Protein AF-A0A3Q0KTQ3-F1 (afdb_monomer_lite)

InterPro domains:
  IPR001978 Troponin [PF00992] (147-224)
  IPR027707 Troponin T [PTHR11521] (5-238)
  IPR038077 Troponin domain superfamily [G3DSA:1.20.5.350] (157-239)
  IPR038077 Troponin domain superfamily [SSF90250] (150-286)

Secondary structure (DSSP, 8-state):
------PPPPPPP----TTS--HHHHHHHHHHHHHHHHHHHHHHHHHHHHHHHHHHHHHHHHHHHHHHHHHHHHHHHHHHHHHHHHHHHHHHHHHHHHHHHHHHHHHHHHHHHHHHHHHHHHHHHHTTS-------PPP------TTHHHHTTS--HHHHHHHHHHHHHHHS-----TT--HHHHHHHHHHHHHHHHHHHHHHHHHHHHHHHHHHHHHHHHHHHHHHHHTT-------PPPHHHHHHS-PPPPP--S-TTTT----S-HHHHHTTSSSTT----------SEEEEEETTEEEEEEE--------PPPPP------

Organism: Schistosoma mansoni (NCBI:txid6183)

Foldseek 3Di:
DDDDDDDDDDDPDDDQDPVNDDPVRVVVVVVVVVVVVVVVVVVVVVVVVVVVVVVVVVVVVVVVVVVVVVLVVVVVVVVVVVVVVVVVVVVVVVVVVVVVVVVVVVVVVVVVVVVVVVVVVVCVVPVVDDDDDDDDDDDDDDDDDCVVVVCVVDQPPVRVVVVVVVVCPVVDDDDDPPPDDPVSVVVVVVVVVVVVVSVVVVVVVVVVVLLVVLVVQVVVVVVVVVVVCVPDVDPPDPDPDPSCQVSVPDDPDDDPDDPCNPDDPPDDPVVVVVCCDDPNNDPPPPPPPDQWDWDQDPVGTDTDDGDPDDDDDDDDDDDDDDDDD

Sequence (325 aa):
MSDDEQSPQPSPAFIPNEDGKSEAKIRMEMEAKRRKERAEEEWREYEEFRRGEREKEEEEIRQLRERRERRKMEREEEEKRLAELRQIEDQKRRAEEEERQRKKREEEQRKREERERKKKEWEERKNANRPNFVITKKEQGAQETEEEKKEEVTKSKEQLEAEKRAILEQRIQPLNISGFNADQLKNKAKELHDLICRLEGDIYDLSQRFTRQSYDMQELAERARQINKGGKAKAITNAPDPLAAKFSGIPPMVVMYSQYERVKDPRSFKDRRTVFTGANYAEEYQRIAPSHMLVMTDEGFQIAGAAEGGGHSAASAPGTEVPVE

Radius of gyration: 49.65 Å; chains: 1; bounding box: 114×102×147 Å

Structure (mmCIF, N/CA/C/O backbone):
data_AF-A0A3Q0KTQ3-F1
#
_entry.id   AF-A0A3Q0KTQ3-F1
#
loop_
_atom_site.group_PDB
_atom_site.id
_atom_site.type_symbol
_atom_site.label_atom_id
_atom_site.label_alt_id
_atom_site.label_comp_id
_atom_site.label_asym_id
_atom_site.label_entity_id
_atom_site.label_seq_id
_atom_site.pdbx_PDB_ins_code
_atom_site.Cartn_x
_atom_site.Cartn_y
_atom_site.Cartn_z
_atom_site.occupancy
_atom_site.B_iso_or_equiv
_atom_site.auth_seq_id
_atom_site.auth_comp_id
_atom_site.auth_asym_id
_atom_site.auth_atom_id
_atom_site.pdbx_PDB_model_num
ATOM 1 N N . MET A 1 1 ? 59.584 47.062 -82.635 1.00 44.19 1 MET A N 1
ATOM 2 C CA . MET A 1 1 ? 60.441 45.900 -82.318 1.00 44.19 1 MET A CA 1
ATOM 3 C C . MET A 1 1 ? 59.599 44.977 -81.442 1.00 44.19 1 MET A C 1
ATOM 5 O O . MET A 1 1 ? 59.552 45.217 -80.249 1.00 44.19 1 MET A O 1
ATOM 9 N N . SER A 1 2 ? 58.798 44.026 -81.908 1.00 49.38 2 SER A N 1
ATOM 10 C CA . SER A 1 2 ? 58.445 43.537 -83.242 1.00 49.38 2 SER A CA 1
ATOM 11 C C . SER A 1 2 ? 57.002 43.024 -83.122 1.00 49.38 2 SER A C 1
ATOM 13 O O . SER A 1 2 ? 56.727 42.257 -82.202 1.00 49.38 2 SER A O 1
ATOM 15 N N . ASP A 1 3 ? 56.098 43.509 -83.976 1.00 48.00 3 ASP A N 1
ATOM 16 C CA . ASP A 1 3 ? 54.741 42.968 -84.119 1.00 48.00 3 ASP A CA 1
ATOM 17 C C . ASP A 1 3 ? 54.850 41.600 -84.797 1.00 48.00 3 ASP A C 1
ATOM 19 O O . ASP A 1 3 ? 55.391 41.516 -85.900 1.00 48.00 3 ASP A O 1
ATOM 23 N N . ASP A 1 4 ? 54.376 40.547 -84.130 1.00 59.78 4 ASP A N 1
ATOM 24 C CA . ASP A 1 4 ? 54.248 39.207 -84.705 1.00 59.78 4 ASP A CA 1
ATOM 25 C C . ASP A 1 4 ? 52.758 38.849 -84.787 1.00 59.78 4 ASP A C 1
ATOM 27 O O . ASP A 1 4 ? 52.042 38.716 -83.790 1.00 59.78 4 ASP A O 1
ATOM 31 N N . GLU A 1 5 ? 52.292 38.787 -86.027 1.00 50.25 5 GLU A N 1
ATOM 32 C CA . GLU A 1 5 ? 50.914 38.679 -86.479 1.00 50.25 5 GLU A CA 1
ATOM 33 C C . GLU A 1 5 ? 50.484 37.198 -86.453 1.00 50.25 5 GLU A C 1
ATOM 35 O O . GLU A 1 5 ? 50.733 36.441 -87.391 1.00 50.25 5 GLU A O 1
ATOM 40 N N . GLN A 1 6 ? 49.847 36.738 -85.368 1.00 55.19 6 GLN A N 1
ATOM 41 C CA . GLN A 1 6 ? 49.258 35.390 -85.308 1.00 55.19 6 GLN A CA 1
ATOM 42 C C . GLN A 1 6 ? 47.786 35.412 -85.744 1.00 55.19 6 GLN A C 1
ATOM 44 O O . GLN A 1 6 ? 46.901 35.884 -85.033 1.00 55.19 6 GLN A O 1
ATOM 49 N N . SER A 1 7 ? 47.544 34.876 -86.943 1.00 57.72 7 SER A N 1
ATOM 50 C CA . SER A 1 7 ? 46.225 34.680 -87.559 1.00 57.72 7 SER A CA 1
ATOM 51 C C . SER A 1 7 ? 45.278 33.833 -86.683 1.00 57.72 7 SER A C 1
ATOM 53 O O . SER A 1 7 ? 45.729 32.866 -86.062 1.00 57.72 7 SER A O 1
ATOM 55 N N . PRO A 1 8 ? 43.961 34.124 -86.651 1.00 59.66 8 PRO A N 1
ATOM 56 C CA . PRO A 1 8 ? 43.013 33.403 -85.806 1.00 59.66 8 PRO A CA 1
ATOM 57 C C . PRO A 1 8 ? 42.779 31.978 -86.327 1.00 59.66 8 PRO A C 1
ATOM 59 O O . PRO A 1 8 ? 42.348 31.775 -87.463 1.00 59.66 8 PRO A O 1
ATOM 62 N N . GLN A 1 9 ? 43.043 30.983 -85.478 1.00 57.28 9 GLN A N 1
ATOM 63 C CA . GLN A 1 9 ? 42.693 29.588 -85.746 1.00 57.28 9 GLN A CA 1
ATOM 64 C C . GLN A 1 9 ? 41.163 29.394 -85.740 1.00 57.28 9 GLN A C 1
ATOM 66 O O . GLN A 1 9 ? 40.471 30.018 -84.929 1.00 57.28 9 GLN A O 1
ATOM 71 N N . PRO A 1 10 ? 40.615 28.539 -86.623 1.00 56.00 10 PRO A N 1
ATOM 72 C CA . PRO A 1 10 ? 39.177 28.322 -86.738 1.00 56.00 10 PRO A CA 1
ATOM 73 C C . PRO A 1 10 ? 38.604 27.663 -85.476 1.00 56.00 10 PRO A C 1
ATOM 75 O O . PRO A 1 10 ? 39.159 26.707 -84.938 1.00 56.00 10 PRO A O 1
ATOM 78 N N . SER A 1 11 ? 37.467 28.187 -85.016 1.00 59.38 11 SER A N 1
ATOM 79 C CA . SER A 1 11 ? 36.717 27.699 -83.857 1.00 59.38 11 SER A CA 1
ATOM 80 C C . SER A 1 11 ? 36.341 26.219 -84.033 1.00 59.38 11 SER A C 1
ATOM 82 O O . SER A 1 11 ? 35.848 25.858 -85.105 1.00 59.38 11 SER A O 1
ATOM 84 N N . PRO A 1 12 ? 36.514 25.355 -83.015 1.00 62.91 12 PRO A N 1
ATOM 85 C CA . PRO A 1 12 ? 36.105 23.960 -83.116 1.00 62.91 12 PRO A CA 1
ATOM 86 C C . PRO A 1 12 ? 34.586 23.884 -83.302 1.00 62.91 12 PRO A C 1
ATOM 88 O O . PRO A 1 12 ? 33.818 24.424 -82.504 1.00 62.91 12 PRO A O 1
ATOM 91 N N . ALA A 1 13 ? 34.159 23.235 -84.386 1.00 58.81 13 ALA A N 1
ATOM 92 C CA . ALA A 1 13 ? 32.755 23.014 -84.693 1.00 58.81 13 ALA A CA 1
ATOM 93 C C . ALA A 1 13 ? 32.070 22.251 -83.548 1.00 58.81 13 ALA A C 1
ATOM 95 O O . ALA A 1 13 ? 32.575 21.239 -83.064 1.00 58.81 13 ALA A O 1
ATOM 96 N N . PHE A 1 14 ? 30.906 22.747 -83.129 1.00 58.31 14 PHE A N 1
ATOM 97 C CA . PHE A 1 14 ? 30.018 22.091 -82.178 1.00 58.31 14 PHE A CA 1
ATOM 98 C C . PHE A 1 14 ? 29.547 20.762 -82.779 1.00 58.31 14 PHE A C 1
ATOM 100 O O . PHE A 1 14 ? 28.716 20.755 -83.685 1.00 58.31 14 PHE A O 1
ATOM 107 N N . ILE A 1 15 ? 30.097 19.648 -82.299 1.00 56.88 15 ILE A N 1
ATOM 108 C CA . ILE A 1 15 ? 29.609 18.306 -82.620 1.00 56.88 15 ILE A CA 1
ATOM 109 C C . ILE A 1 15 ? 28.572 17.958 -81.544 1.00 56.88 15 ILE A C 1
ATOM 111 O O . ILE A 1 15 ? 28.944 17.794 -80.379 1.00 56.88 15 ILE A O 1
ATOM 115 N N . PRO A 1 16 ? 27.270 17.883 -81.875 1.00 52.81 16 PRO A N 1
ATOM 116 C CA . PRO A 1 16 ? 26.273 17.396 -80.938 1.00 52.81 16 PRO A CA 1
ATOM 117 C C . PRO A 1 16 ? 26.543 15.908 -80.689 1.00 52.81 16 PRO A C 1
ATOM 119 O O . PRO A 1 16 ? 26.461 15.107 -81.617 1.00 52.81 16 PRO A O 1
ATOM 122 N N . ASN A 1 17 ? 26.866 15.536 -79.449 1.00 51.59 17 ASN A N 1
ATOM 123 C CA . ASN A 1 17 ? 26.847 14.131 -79.037 1.00 51.59 17 ASN A CA 1
ATOM 124 C C . ASN A 1 17 ? 25.420 13.570 -79.191 1.00 51.59 17 ASN A C 1
ATOM 126 O O . ASN A 1 17 ? 24.445 14.315 -79.050 1.00 51.59 17 ASN A O 1
ATOM 130 N N . GLU A 1 18 ? 25.325 12.267 -79.469 1.00 57.41 18 GLU A N 1
ATOM 131 C CA . GLU A 1 18 ? 24.163 11.529 -80.007 1.00 57.41 18 GLU A CA 1
ATOM 132 C C . GLU A 1 18 ? 22.821 11.691 -79.254 1.00 57.41 18 GLU A C 1
ATOM 134 O O . GLU A 1 18 ? 21.775 11.345 -79.793 1.00 57.41 18 GLU A O 1
ATOM 139 N N . ASP A 1 19 ? 22.803 12.313 -78.074 1.00 58.91 19 ASP A N 1
ATOM 140 C CA . ASP A 1 19 ? 21.593 12.595 -77.289 1.00 58.91 19 ASP A CA 1
ATOM 141 C C . ASP A 1 19 ? 21.006 14.011 -77.473 1.00 58.91 19 ASP A C 1
ATOM 143 O O . ASP A 1 19 ? 20.054 14.386 -76.781 1.00 58.91 19 ASP A O 1
ATOM 147 N N . GLY A 1 20 ? 21.570 14.857 -78.345 1.00 59.53 20 GLY A N 1
ATOM 148 C CA . GLY A 1 20 ? 21.047 16.211 -78.610 1.00 59.53 20 GLY A CA 1
ATOM 149 C C . GLY A 1 20 ? 21.059 17.155 -77.392 1.00 59.53 20 GLY A C 1
ATOM 150 O O . GLY A 1 20 ? 20.475 18.242 -77.416 1.00 59.53 20 GLY A O 1
ATOM 151 N N . LYS A 1 21 ? 21.724 16.759 -76.301 1.00 66.88 21 LYS A N 1
ATOM 152 C CA . LYS A 1 21 ? 21.903 17.552 -75.084 1.00 66.88 21 LYS A CA 1
ATOM 153 C C . LYS A 1 21 ? 23.305 18.162 -75.103 1.00 66.88 21 LYS A C 1
ATOM 155 O O . LYS A 1 21 ? 24.296 17.443 -75.091 1.00 66.88 21 LYS A O 1
ATOM 160 N N . SER A 1 22 ? 23.382 19.494 -75.093 1.00 71.19 22 SER A N 1
ATOM 161 C CA . SER A 1 22 ? 24.630 20.226 -74.819 1.00 71.19 22 SER A CA 1
ATOM 162 C C . SER A 1 22 ? 25.268 19.715 -73.518 1.00 71.19 22 SER A C 1
ATOM 164 O O . SER A 1 22 ? 24.541 19.399 -72.572 1.00 71.19 22 SER A O 1
ATOM 166 N N . GLU A 1 23 ? 26.603 19.663 -73.439 1.00 78.88 23 GLU A N 1
ATOM 167 C CA . GLU A 1 23 ? 27.356 19.229 -72.245 1.00 78.88 23 GLU A CA 1
ATOM 168 C C . GLU A 1 23 ? 26.852 19.918 -70.960 1.00 78.88 23 GLU A C 1
ATOM 170 O O . GLU A 1 23 ? 26.726 19.290 -69.907 1.00 78.88 23 GLU A O 1
ATOM 175 N N . ALA A 1 24 ? 26.448 21.189 -71.065 1.00 81.50 24 ALA A N 1
ATOM 176 C CA . ALA A 1 24 ? 25.854 21.952 -69.970 1.00 81.50 24 ALA A CA 1
ATOM 177 C C . ALA A 1 24 ? 24.551 21.328 -69.432 1.00 81.50 24 ALA A C 1
ATOM 179 O O . ALA A 1 24 ? 24.324 21.293 -68.222 1.00 81.50 24 ALA A O 1
ATOM 180 N N . LYS A 1 25 ? 23.704 20.786 -70.314 1.00 83.12 25 LYS A N 1
ATOM 181 C CA . LYS A 1 25 ? 22.443 20.131 -69.941 1.00 83.12 25 LYS A CA 1
ATOM 182 C C . LYS A 1 25 ? 22.687 18.781 -69.268 1.00 83.12 25 LYS A C 1
ATOM 184 O O . LYS A 1 25 ? 21.976 18.448 -68.326 1.00 83.12 25 LYS A O 1
ATOM 189 N N . ILE A 1 26 ? 23.714 18.042 -69.697 1.00 85.31 26 ILE A N 1
ATOM 190 C CA . ILE A 1 26 ? 24.129 16.788 -69.049 1.00 85.31 26 ILE A CA 1
ATOM 191 C C . ILE A 1 26 ? 24.642 17.074 -67.631 1.00 85.31 26 ILE A C 1
ATOM 193 O O . ILE A 1 26 ? 24.207 16.420 -66.685 1.00 85.31 26 ILE A O 1
ATOM 197 N N . ARG A 1 27 ? 25.490 18.099 -67.451 1.00 85.12 27 ARG A N 1
ATOM 198 C CA . ARG A 1 27 ? 25.967 18.514 -66.118 1.00 85.12 27 ARG A CA 1
ATOM 199 C C . ARG A 1 27 ? 24.824 18.937 -65.194 1.00 85.12 27 ARG A C 1
ATOM 201 O O . ARG A 1 27 ? 24.790 18.503 -64.046 1.00 85.12 27 ARG A O 1
ATOM 208 N N . MET A 1 28 ? 23.865 19.717 -65.695 1.00 86.44 28 MET A N 1
ATOM 209 C CA . MET A 1 28 ? 22.696 20.140 -64.915 1.00 86.44 28 MET A CA 1
ATOM 210 C C . MET A 1 28 ? 21.795 18.955 -64.529 1.00 86.44 28 MET A C 1
ATOM 212 O O . MET A 1 28 ? 21.302 18.900 -63.404 1.00 86.44 28 MET A O 1
ATOM 216 N N . GLU A 1 29 ? 21.599 17.981 -65.425 1.00 89.06 29 GLU A N 1
ATOM 217 C CA . GLU A 1 29 ? 20.829 16.765 -65.130 1.00 89.06 29 GLU A CA 1
ATOM 218 C C . GLU A 1 29 ? 21.532 15.890 -64.079 1.00 89.06 29 GLU A C 1
ATOM 220 O O . GLU A 1 29 ? 20.882 15.400 -63.155 1.00 89.06 29 GLU A O 1
ATOM 225 N N . MET A 1 30 ? 22.857 15.738 -64.173 1.00 89.31 30 MET A N 1
ATOM 226 C CA . MET A 1 30 ? 23.666 15.022 -63.180 1.00 89.31 30 MET A CA 1
ATOM 227 C C . MET A 1 30 ? 23.631 15.711 -61.812 1.00 89.31 30 MET A C 1
ATOM 229 O O . MET A 1 30 ? 23.462 15.049 -60.789 1.00 89.31 30 MET A O 1
ATOM 233 N N . GLU A 1 31 ? 23.719 17.042 -61.769 1.00 89.12 31 GLU A N 1
ATOM 234 C CA . GLU A 1 31 ? 23.601 17.792 -60.518 1.00 89.12 31 GLU A CA 1
ATOM 235 C C . GLU A 1 31 ? 22.189 17.713 -59.917 1.00 89.12 31 GLU A C 1
ATOM 237 O O . GLU A 1 31 ? 22.048 17.573 -58.699 1.00 89.12 31 GLU A O 1
ATOM 242 N N . ALA A 1 32 ? 21.144 17.727 -60.751 1.00 91.81 32 ALA A N 1
ATOM 243 C CA . ALA A 1 32 ? 19.768 17.523 -60.309 1.00 91.81 32 ALA A CA 1
ATOM 244 C C . ALA A 1 32 ? 19.547 16.107 -59.750 1.00 91.81 32 ALA A C 1
ATOM 246 O O . ALA A 1 32 ? 18.894 15.968 -58.716 1.00 91.81 32 ALA A O 1
ATOM 247 N N . LYS A 1 33 ? 20.124 15.069 -60.375 1.00 92.44 33 LYS A N 1
ATOM 248 C CA . LYS A 1 33 ? 20.119 13.691 -59.849 1.00 92.44 33 LYS A CA 1
ATOM 249 C C . LYS A 1 33 ? 20.842 13.611 -58.505 1.00 92.44 33 LYS A C 1
ATOM 251 O O . LYS A 1 33 ? 20.236 13.165 -57.541 1.00 92.44 33 LYS A O 1
ATOM 256 N N . ARG A 1 34 ? 22.046 14.182 -58.392 1.00 92.50 34 ARG A N 1
ATOM 257 C CA . ARG A 1 34 ? 22.800 14.264 -57.125 1.00 92.50 34 ARG A CA 1
ATOM 258 C C . ARG A 1 34 ? 22.057 15.046 -56.034 1.00 92.50 34 ARG A C 1
ATOM 260 O O . ARG A 1 34 ? 22.269 14.825 -54.847 1.00 92.50 34 ARG A O 1
ATOM 267 N N . ARG A 1 35 ? 21.229 16.033 -56.394 1.00 91.06 35 ARG A N 1
ATOM 268 C CA . ARG A 1 35 ? 20.388 16.761 -55.428 1.00 91.06 35 ARG A CA 1
ATOM 269 C C . ARG A 1 35 ? 19.205 15.911 -54.955 1.00 91.06 35 ARG A C 1
ATOM 271 O O . ARG A 1 35 ? 18.884 15.975 -53.776 1.00 91.06 35 ARG A O 1
ATOM 278 N N . LYS A 1 36 ? 18.577 15.141 -55.850 1.00 92.25 36 LYS A N 1
ATOM 279 C CA . LYS A 1 36 ? 17.500 14.204 -55.496 1.00 92.25 36 LYS A CA 1
ATOM 280 C C . LYS A 1 36 ? 18.012 13.056 -54.634 1.00 92.25 36 LYS A C 1
ATOM 282 O O . LYS A 1 36 ? 17.430 12.809 -53.594 1.00 92.25 36 LYS A O 1
ATOM 287 N N . GLU A 1 37 ? 19.132 12.449 -55.012 1.00 93.38 37 GLU A N 1
ATOM 288 C CA . GLU A 1 37 ? 19.768 11.362 -54.259 1.00 93.38 37 GLU A CA 1
ATOM 289 C C . GLU A 1 37 ? 20.125 11.798 -52.833 1.00 93.38 37 GLU A C 1
ATOM 291 O O . GLU A 1 37 ? 19.726 11.133 -51.887 1.00 93.38 37 GLU A O 1
ATOM 296 N N . ARG A 1 38 ? 20.736 12.982 -52.659 1.00 91.25 38 ARG A N 1
ATOM 297 C CA . ARG A 1 38 ? 20.986 13.552 -51.322 1.00 91.25 38 ARG A CA 1
ATOM 298 C C . ARG A 1 38 ? 19.705 13.780 -50.517 1.00 91.25 38 ARG A C 1
ATOM 300 O O . ARG A 1 38 ? 19.678 13.477 -49.336 1.00 91.25 38 ARG A O 1
ATOM 307 N N . ALA A 1 39 ? 18.641 14.287 -51.141 1.00 92.75 39 ALA A N 1
ATOM 308 C CA . ALA A 1 39 ? 17.361 14.476 -50.454 1.00 92.75 39 ALA A CA 1
ATOM 309 C C . ALA A 1 39 ? 16.690 13.137 -50.082 1.00 92.75 39 ALA A C 1
ATOM 311 O O . ALA A 1 39 ? 16.043 13.039 -49.045 1.00 92.75 39 ALA A O 1
ATOM 312 N N . GLU A 1 40 ? 16.842 12.103 -50.914 1.00 93.88 40 GLU A N 1
ATOM 313 C CA . GLU A 1 40 ? 16.362 10.742 -50.646 1.00 93.88 40 GLU A CA 1
ATOM 314 C C . GLU A 1 40 ? 17.198 10.033 -49.568 1.00 93.88 40 GLU A C 1
ATOM 316 O O . GLU A 1 40 ? 16.661 9.228 -48.810 1.00 93.88 40 GLU A O 1
ATOM 321 N N . GLU A 1 41 ? 18.500 10.309 -49.481 1.00 92.50 41 GLU A N 1
ATOM 322 C CA . GLU A 1 41 ? 19.371 9.881 -48.378 1.00 92.50 41 GLU A CA 1
ATOM 323 C C . GLU A 1 41 ? 18.987 10.574 -47.067 1.00 92.50 41 GLU A C 1
ATOM 325 O O . GLU A 1 41 ? 18.693 9.883 -46.097 1.00 92.50 41 GLU A O 1
ATOM 330 N N . GLU A 1 42 ? 18.860 11.906 -47.060 1.00 91.88 42 GLU A N 1
ATOM 331 C CA . GLU A 1 42 ? 18.393 12.680 -45.898 1.00 91.88 42 GLU A CA 1
ATOM 332 C C . GLU A 1 42 ? 17.011 12.199 -45.414 1.00 91.88 42 GLU A C 1
ATOM 334 O O . GLU A 1 42 ? 16.765 12.086 -44.211 1.00 91.88 42 GLU A O 1
ATOM 339 N N . TRP A 1 43 ? 16.101 11.870 -46.340 1.00 91.44 43 TRP A N 1
ATOM 340 C CA . TRP A 1 43 ? 14.788 11.319 -45.999 1.00 91.44 43 TRP A CA 1
ATOM 341 C C . TRP A 1 43 ? 14.878 9.919 -45.381 1.00 91.44 43 TRP A C 1
ATOM 343 O O . TRP A 1 43 ? 14.204 9.645 -44.387 1.00 91.44 43 TRP A O 1
ATOM 353 N N . ARG A 1 44 ? 15.725 9.038 -45.932 1.00 92.94 44 ARG A N 1
ATOM 354 C CA . ARG A 1 44 ? 15.963 7.697 -45.375 1.00 92.94 44 ARG A CA 1
ATOM 355 C C . ARG A 1 44 ? 16.572 7.770 -43.977 1.00 92.94 44 ARG A C 1
ATOM 357 O O . ARG A 1 44 ? 16.071 7.104 -43.077 1.00 92.94 44 ARG A O 1
ATOM 364 N N . GLU A 1 45 ? 17.574 8.622 -43.772 1.00 92.00 45 GLU A N 1
ATOM 365 C CA . GLU A 1 45 ? 18.171 8.861 -42.453 1.00 92.00 45 GLU A CA 1
ATOM 366 C C . GLU A 1 45 ? 17.132 9.390 -41.451 1.00 92.00 45 GLU A C 1
ATOM 368 O O . GLU A 1 45 ? 17.084 8.939 -40.304 1.00 92.00 45 GLU A O 1
ATOM 373 N N . TYR A 1 46 ? 16.239 10.292 -41.878 1.00 91.81 46 TYR A N 1
ATOM 374 C CA . TYR A 1 46 ? 15.147 10.788 -41.036 1.00 91.81 46 TYR A CA 1
ATOM 375 C C . TYR A 1 46 ? 14.129 9.693 -40.673 1.00 91.81 46 TYR A C 1
ATOM 377 O O . TYR A 1 46 ? 13.693 9.609 -39.520 1.00 91.81 46 TYR A O 1
ATOM 385 N N . GLU A 1 47 ? 13.747 8.831 -41.621 1.00 91.25 47 GLU A N 1
ATOM 386 C CA . GLU A 1 47 ? 12.860 7.693 -41.355 1.00 91.25 47 GLU A CA 1
ATOM 387 C C . GLU A 1 47 ? 13.493 6.669 -40.404 1.00 91.25 47 GLU A C 1
ATOM 389 O O . GLU A 1 47 ? 12.815 6.194 -39.485 1.00 91.25 47 GLU A O 1
ATOM 394 N N . GLU A 1 48 ? 14.779 6.354 -40.581 1.00 93.75 48 GLU A N 1
ATOM 395 C CA . GLU A 1 48 ? 15.534 5.464 -39.693 1.00 93.75 48 GLU A CA 1
ATOM 396 C C . GLU A 1 48 ? 15.663 6.053 -38.288 1.00 93.75 48 GLU A C 1
ATOM 398 O O . GLU A 1 48 ? 15.378 5.363 -37.307 1.00 93.75 48 GLU A O 1
ATOM 403 N N . PHE A 1 49 ? 15.968 7.348 -38.176 1.00 90.81 49 PHE A N 1
ATOM 404 C CA . PHE A 1 49 ? 15.976 8.062 -36.901 1.00 90.81 49 PHE A CA 1
ATOM 405 C C . PHE A 1 49 ? 14.609 7.982 -36.203 1.00 90.81 49 PHE A C 1
ATOM 407 O O . PHE A 1 49 ? 14.521 7.618 -35.030 1.00 90.81 49 PHE A O 1
ATOM 414 N N . ARG A 1 50 ? 13.510 8.239 -36.927 1.00 92.81 50 ARG A N 1
ATOM 415 C CA . ARG A 1 50 ? 12.138 8.150 -36.389 1.00 92.81 50 ARG A CA 1
ATOM 416 C C . ARG A 1 50 ? 11.735 6.723 -36.018 1.00 92.81 50 ARG A C 1
ATOM 418 O O . ARG A 1 50 ? 10.945 6.541 -35.092 1.00 92.81 50 ARG A O 1
ATOM 425 N N . ARG A 1 51 ? 12.222 5.708 -36.740 1.00 91.88 51 ARG A N 1
ATOM 426 C CA . ARG A 1 51 ? 12.034 4.296 -36.375 1.00 91.88 51 ARG A CA 1
ATOM 427 C C . ARG A 1 51 ? 12.773 3.983 -35.074 1.00 91.88 51 ARG A C 1
ATOM 429 O O . ARG A 1 51 ? 12.136 3.447 -34.176 1.00 91.88 51 ARG A O 1
ATOM 436 N N . GLY A 1 52 ? 14.040 4.380 -34.958 1.00 94.00 52 GLY A N 1
ATOM 437 C CA . GLY A 1 52 ? 14.840 4.167 -33.752 1.00 94.00 52 GLY A CA 1
ATOM 438 C C . GLY A 1 52 ? 14.261 4.863 -32.519 1.00 94.00 52 GLY A C 1
ATOM 439 O O . GLY A 1 52 ? 14.217 4.268 -31.450 1.00 94.00 52 GLY A O 1
ATOM 440 N N . GLU A 1 53 ? 13.747 6.088 -32.655 1.00 91.00 53 GLU A N 1
ATOM 441 C CA . GLU A 1 53 ? 13.080 6.789 -31.545 1.00 91.00 53 GLU A CA 1
ATOM 442 C C . GLU A 1 53 ? 11.807 6.066 -31.075 1.00 91.00 53 GLU A C 1
ATOM 444 O O . GLU A 1 53 ? 11.608 5.905 -29.873 1.00 91.00 53 GLU A O 1
ATOM 449 N N . ARG A 1 54 ? 10.975 5.564 -32.001 1.00 88.88 54 ARG A N 1
ATOM 450 C CA . ARG A 1 54 ? 9.798 4.752 -31.641 1.00 88.88 54 ARG A CA 1
ATOM 451 C C . ARG A 1 54 ? 10.184 3.436 -30.978 1.00 88.88 54 ARG A C 1
ATOM 453 O O . ARG A 1 54 ? 9.541 3.043 -30.016 1.00 88.88 54 ARG A O 1
ATOM 460 N N . GLU A 1 55 ? 11.217 2.768 -31.479 1.00 94.81 55 GLU A N 1
ATOM 461 C CA . GLU A 1 55 ? 11.701 1.511 -30.907 1.00 94.81 55 GLU A CA 1
ATOM 462 C C . GLU A 1 55 ? 12.209 1.714 -29.474 1.00 94.81 55 GLU A C 1
ATOM 464 O O . GLU A 1 55 ? 11.801 0.973 -28.583 1.00 94.81 55 GLU A O 1
ATOM 469 N N . LYS A 1 56 ? 12.983 2.778 -29.212 1.00 93.06 56 LYS A N 1
ATOM 470 C CA . LYS A 1 56 ? 13.398 3.151 -27.847 1.00 93.06 56 LYS A CA 1
ATOM 471 C C . LYS A 1 56 ? 12.201 3.429 -26.937 1.00 93.06 56 LYS A C 1
ATOM 473 O O . LYS A 1 56 ? 12.153 2.913 -25.825 1.00 93.06 56 LYS A O 1
ATOM 478 N N . GLU A 1 57 ? 11.225 4.214 -27.397 1.00 87.94 57 GLU A N 1
ATOM 479 C CA . GLU A 1 57 ? 10.026 4.534 -26.609 1.00 87.94 57 GLU A CA 1
ATOM 480 C C . GLU A 1 57 ? 9.190 3.273 -26.313 1.00 87.94 57 GLU A C 1
ATOM 482 O O . GLU A 1 57 ? 8.756 3.047 -25.180 1.00 87.94 57 GLU A O 1
ATOM 487 N N . GLU A 1 58 ? 9.007 2.395 -27.302 1.00 92.50 58 GLU A N 1
ATOM 488 C CA . GLU A 1 58 ? 8.317 1.114 -27.134 1.00 92.50 58 GLU A CA 1
ATOM 489 C C . GLU A 1 58 ? 9.065 0.169 -26.180 1.00 92.50 58 GLU A C 1
ATOM 491 O O . GLU A 1 58 ? 8.430 -0.500 -25.355 1.00 92.50 58 GLU A O 1
ATOM 496 N N . GLU A 1 59 ? 10.398 0.118 -26.248 1.00 93.56 59 GLU A N 1
ATOM 497 C CA . GLU A 1 59 ? 11.241 -0.633 -25.316 1.00 93.56 59 GLU A CA 1
ATOM 498 C C . GLU A 1 59 ? 11.146 -0.085 -23.890 1.00 93.56 59 GLU A C 1
ATOM 500 O O . GLU A 1 59 ? 10.973 -0.866 -22.951 1.00 93.56 59 GLU A O 1
ATOM 505 N N . GLU A 1 60 ? 11.183 1.235 -23.702 1.00 90.81 60 GLU A N 1
ATOM 506 C CA . GLU A 1 60 ? 11.004 1.873 -22.395 1.00 90.81 60 GLU A CA 1
ATOM 507 C C . GLU A 1 60 ? 9.628 1.556 -21.799 1.00 90.81 60 GLU A C 1
ATOM 509 O O . GLU A 1 60 ? 9.526 1.140 -20.638 1.00 90.81 60 GLU A O 1
ATOM 514 N N . ILE A 1 61 ? 8.560 1.664 -22.597 1.00 90.88 61 ILE A N 1
ATOM 515 C CA . ILE A 1 61 ? 7.199 1.307 -22.176 1.00 90.88 61 ILE A CA 1
ATOM 516 C C . ILE A 1 61 ? 7.120 -0.180 -21.816 1.00 90.88 61 ILE A C 1
ATOM 518 O O . ILE A 1 61 ? 6.499 -0.544 -20.809 1.00 90.88 61 ILE A O 1
ATOM 522 N N . ARG A 1 62 ? 7.746 -1.057 -22.609 1.00 93.38 62 ARG A N 1
ATOM 523 C CA . ARG A 1 62 ? 7.792 -2.500 -22.342 1.00 93.38 62 ARG A CA 1
ATOM 524 C C . ARG A 1 62 ? 8.515 -2.792 -21.030 1.00 93.38 62 ARG A C 1
ATOM 526 O O . ARG A 1 62 ? 7.962 -3.503 -20.192 1.00 93.38 62 ARG A O 1
ATOM 533 N N . GLN A 1 63 ? 9.684 -2.193 -20.807 1.00 93.31 63 GLN A N 1
ATOM 534 C CA . GLN A 1 63 ? 10.438 -2.332 -19.560 1.00 93.31 63 GLN A CA 1
ATOM 535 C C . GLN A 1 63 ? 9.655 -1.795 -18.355 1.00 93.31 63 GLN A C 1
ATOM 537 O O . GLN A 1 63 ? 9.653 -2.418 -17.294 1.00 93.31 63 GLN A O 1
ATOM 542 N N . LEU A 1 64 ? 8.959 -0.663 -18.491 1.00 91.88 64 LEU A N 1
ATOM 543 C CA . LEU A 1 64 ? 8.116 -0.100 -17.432 1.00 91.88 64 LEU A CA 1
ATOM 544 C C . LEU A 1 64 ? 6.961 -1.036 -17.063 1.00 91.88 64 LEU A C 1
ATOM 546 O O . LEU A 1 64 ? 6.697 -1.252 -15.876 1.00 91.88 64 LEU A O 1
ATOM 550 N N . ARG A 1 65 ? 6.291 -1.616 -18.066 1.00 91.31 65 ARG A N 1
ATOM 551 C CA . ARG A 1 65 ? 5.233 -2.614 -17.859 1.00 91.31 65 ARG A CA 1
ATOM 552 C C . ARG A 1 65 ? 5.779 -3.866 -17.189 1.00 91.31 65 ARG A C 1
ATOM 554 O O . ARG A 1 65 ? 5.202 -4.306 -16.202 1.00 91.31 65 ARG A O 1
ATOM 561 N N . GLU A 1 66 ? 6.915 -4.381 -17.647 1.00 92.75 66 GLU A N 1
ATOM 562 C CA . GLU A 1 66 ? 7.550 -5.552 -17.046 1.00 92.75 66 GLU A CA 1
ATOM 563 C C . GLU A 1 66 ? 7.962 -5.294 -15.589 1.00 92.75 66 GLU A C 1
ATOM 565 O O . GLU A 1 66 ? 7.667 -6.104 -14.716 1.00 92.75 66 GLU A O 1
ATOM 570 N N . ARG A 1 67 ? 8.555 -4.134 -15.274 1.00 91.81 67 ARG A N 1
ATOM 571 C CA . ARG A 1 67 ? 8.857 -3.743 -13.884 1.00 91.81 67 ARG A CA 1
ATOM 572 C C . ARG A 1 67 ? 7.594 -3.613 -13.034 1.00 91.81 67 ARG A C 1
ATOM 574 O O . ARG A 1 67 ? 7.635 -3.881 -11.835 1.00 91.81 67 ARG A O 1
ATOM 581 N N . ARG A 1 68 ? 6.477 -3.163 -13.613 1.00 85.19 68 ARG A N 1
ATOM 582 C CA . ARG A 1 68 ? 5.189 -3.075 -12.911 1.00 85.19 68 ARG A CA 1
ATOM 583 C C . ARG A 1 68 ? 4.618 -4.463 -12.625 1.00 85.19 68 ARG A C 1
ATOM 585 O O . ARG A 1 68 ? 4.221 -4.699 -11.490 1.00 85.19 68 ARG A O 1
ATOM 592 N N . GLU A 1 69 ? 4.631 -5.364 -13.604 1.00 90.50 69 GLU A N 1
ATOM 593 C CA . GLU A 1 69 ? 4.182 -6.753 -13.439 1.00 90.50 69 GLU A CA 1
ATOM 594 C C . GLU A 1 69 ? 5.082 -7.528 -12.471 1.00 90.50 69 GLU A C 1
ATOM 596 O O . GLU A 1 69 ? 4.570 -8.190 -11.578 1.00 90.50 69 GLU A O 1
ATOM 601 N N . ARG A 1 70 ? 6.412 -7.373 -12.543 1.00 92.19 70 ARG A N 1
ATOM 602 C CA . ARG A 1 70 ? 7.342 -7.965 -11.563 1.00 92.19 70 ARG A CA 1
ATOM 603 C C . ARG A 1 70 ? 7.044 -7.489 -10.140 1.00 92.19 70 ARG A C 1
ATOM 605 O O . ARG A 1 70 ? 6.899 -8.318 -9.252 1.00 92.19 70 ARG A O 1
ATOM 612 N N . ARG A 1 71 ? 6.865 -6.176 -9.932 1.00 87.75 71 ARG A N 1
ATOM 613 C CA . ARG A 1 71 ? 6.476 -5.627 -8.618 1.00 87.75 71 ARG A CA 1
ATOM 614 C C . ARG A 1 71 ? 5.112 -6.129 -8.151 1.00 87.75 71 ARG A C 1
ATOM 616 O O . ARG A 1 71 ? 4.900 -6.265 -6.954 1.00 87.75 71 ARG A O 1
ATOM 623 N N . LYS A 1 72 ? 4.177 -6.358 -9.073 1.00 89.50 72 LYS A N 1
ATOM 624 C CA . LYS A 1 72 ? 2.856 -6.906 -8.758 1.00 89.50 72 LYS A CA 1
ATOM 625 C C . LYS A 1 72 ? 2.957 -8.373 -8.333 1.00 89.50 72 LYS A C 1
ATOM 627 O O . LYS A 1 72 ? 2.400 -8.716 -7.300 1.00 89.50 72 LYS A O 1
ATOM 632 N N . MET A 1 73 ? 3.711 -9.190 -9.068 1.00 87.44 73 MET A N 1
ATOM 633 C CA . MET A 1 73 ? 3.986 -10.591 -8.727 1.00 87.44 73 MET A CA 1
ATOM 634 C 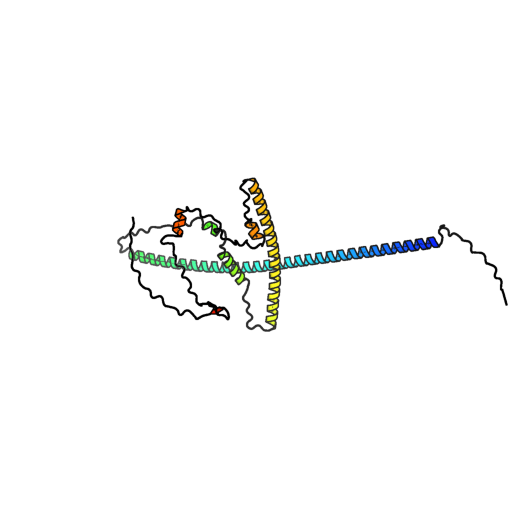C . MET A 1 73 ? 4.691 -10.720 -7.374 1.00 87.44 73 MET A C 1
ATOM 636 O O . MET A 1 73 ? 4.263 -11.503 -6.537 1.00 87.44 73 MET A O 1
ATOM 640 N N . GLU A 1 74 ? 5.720 -9.908 -7.123 1.00 87.25 74 GLU A N 1
ATOM 641 C CA . GLU A 1 74 ? 6.443 -9.889 -5.844 1.00 87.25 74 GLU A CA 1
ATOM 642 C C . GLU A 1 74 ? 5.515 -9.529 -4.672 1.00 87.25 74 GLU A C 1
ATOM 644 O O . GLU A 1 74 ? 5.556 -10.169 -3.623 1.00 87.25 74 GLU A O 1
ATOM 649 N N . ARG A 1 75 ? 4.611 -8.561 -4.874 1.00 83.38 75 ARG A N 1
ATOM 650 C CA . ARG A 1 75 ? 3.591 -8.196 -3.882 1.00 83.38 75 ARG A CA 1
ATOM 651 C C . ARG A 1 75 ? 2.557 -9.295 -3.658 1.00 83.38 75 ARG A C 1
ATOM 653 O O . ARG A 1 75 ? 2.206 -9.553 -2.513 1.00 83.38 75 ARG A O 1
ATOM 660 N N . GLU A 1 76 ? 2.087 -9.955 -4.715 1.00 87.19 76 GLU A N 1
ATOM 661 C CA . GLU A 1 76 ? 1.161 -11.090 -4.598 1.00 87.19 76 GLU A CA 1
ATOM 662 C C . GLU A 1 76 ? 1.811 -12.274 -3.857 1.00 87.19 76 GLU A C 1
ATOM 664 O O . GLU A 1 76 ? 1.171 -12.906 -3.013 1.00 87.19 76 GLU A O 1
ATOM 669 N N . GLU A 1 77 ? 3.093 -12.553 -4.108 1.00 89.25 77 GLU A N 1
ATOM 670 C CA . GLU A 1 77 ? 3.855 -13.576 -3.384 1.00 89.25 77 GLU A CA 1
ATOM 671 C C . GLU A 1 77 ? 4.070 -13.210 -1.909 1.00 89.25 77 GLU A C 1
ATOM 673 O O . GLU A 1 77 ? 3.912 -14.067 -1.031 1.00 89.25 77 GLU A O 1
ATOM 678 N N . GLU A 1 78 ? 4.391 -11.948 -1.615 1.00 84.00 78 GLU A N 1
ATOM 679 C CA . GLU A 1 78 ? 4.554 -11.466 -0.244 1.00 84.00 78 GLU A CA 1
ATOM 680 C C . GLU A 1 78 ? 3.227 -11.484 0.536 1.00 84.00 78 GLU A C 1
ATOM 682 O O . GLU A 1 78 ? 3.184 -11.980 1.666 1.00 84.00 78 GLU A O 1
ATOM 687 N N . GLU A 1 79 ? 2.126 -11.028 -0.071 1.00 84.12 79 GLU A N 1
ATOM 688 C CA . GLU A 1 79 ? 0.788 -11.075 0.529 1.00 84.12 79 GLU A CA 1
ATOM 689 C C . GLU A 1 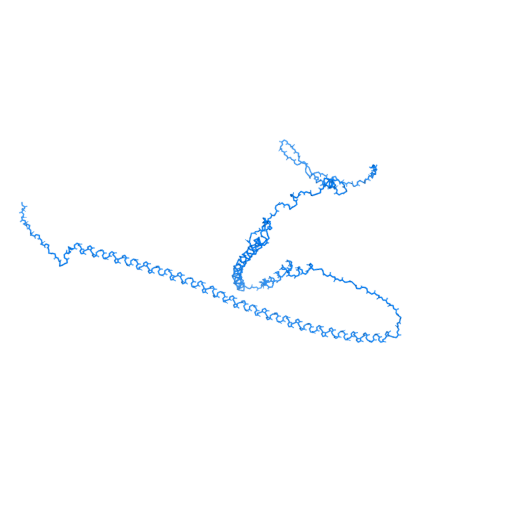79 ? 0.367 -12.521 0.815 1.00 84.12 79 GLU A C 1
ATOM 691 O O . GLU A 1 79 ? -0.132 -12.816 1.904 1.00 84.12 79 GLU A O 1
ATOM 696 N N . LYS A 1 80 ? 0.640 -13.447 -0.114 1.00 90.19 80 LYS A N 1
ATOM 697 C CA . LYS A 1 80 ? 0.369 -14.877 0.075 1.00 90.19 80 LYS A CA 1
ATOM 698 C C . LYS A 1 80 ? 1.166 -15.461 1.242 1.00 90.19 80 LYS A C 1
ATOM 700 O O . LYS A 1 80 ? 0.583 -16.168 2.064 1.00 90.19 80 LYS A O 1
ATOM 705 N N . ARG A 1 81 ? 2.459 -15.136 1.364 1.00 89.06 81 ARG A N 1
ATOM 706 C CA . ARG A 1 81 ? 3.285 -15.566 2.509 1.00 89.06 81 ARG A CA 1
ATOM 707 C C . ARG A 1 81 ? 2.775 -15.000 3.831 1.00 89.06 81 ARG A C 1
ATOM 709 O O . ARG A 1 81 ? 2.693 -15.730 4.816 1.00 89.06 81 ARG A O 1
ATOM 716 N N . LEU A 1 82 ? 2.414 -13.717 3.870 1.00 81.31 82 LEU A N 1
ATOM 717 C CA . LEU A 1 82 ? 1.907 -13.086 5.089 1.00 81.31 82 LEU A CA 1
ATOM 718 C C . LEU A 1 82 ? 0.528 -13.637 5.487 1.00 81.31 82 LEU A C 1
ATOM 720 O O . LEU A 1 82 ? 0.261 -13.830 6.673 1.00 81.31 82 LEU A O 1
ATOM 724 N N . ALA A 1 83 ? -0.337 -13.921 4.511 1.00 87.25 83 ALA A N 1
ATOM 725 C CA . ALA A 1 83 ? -1.631 -14.556 4.739 1.00 87.25 83 ALA A CA 1
ATOM 726 C C . ALA A 1 83 ? -1.478 -15.987 5.275 1.00 87.25 83 ALA A C 1
ATOM 728 O O . ALA A 1 83 ? -2.177 -16.354 6.217 1.00 87.25 83 ALA A O 1
ATOM 729 N N . GLU A 1 84 ? -0.543 -16.771 4.734 1.00 87.81 84 GLU A N 1
ATOM 730 C CA . GLU A 1 84 ? -0.226 -18.117 5.226 1.00 87.81 84 GLU A CA 1
ATOM 731 C C . GLU A 1 84 ? 0.299 -18.081 6.670 1.00 87.81 84 GLU A C 1
ATOM 733 O O . GLU A 1 84 ? -0.195 -18.817 7.525 1.00 87.81 84 GLU A O 1
ATOM 738 N N . LEU A 1 85 ? 1.217 -17.158 6.984 1.00 86.38 85 LEU A N 1
ATOM 739 C CA . LEU A 1 85 ? 1.711 -16.957 8.351 1.00 86.38 85 LEU A CA 1
ATOM 740 C C . LEU A 1 85 ? 0.580 -16.607 9.329 1.00 86.38 85 LEU A C 1
ATOM 742 O O . LEU A 1 85 ? 0.501 -17.204 10.404 1.00 86.38 85 LEU A O 1
ATOM 746 N N . ARG A 1 86 ? -0.332 -15.703 8.944 1.00 84.06 86 ARG A N 1
ATOM 747 C CA . ARG A 1 86 ? -1.510 -15.360 9.761 1.00 84.06 86 ARG A CA 1
ATOM 748 C C . ARG A 1 86 ? -2.463 -16.537 9.940 1.00 84.06 86 ARG A C 1
ATOM 750 O O . ARG A 1 86 ? -2.976 -16.726 11.036 1.00 84.06 86 ARG A O 1
ATOM 757 N N . GLN A 1 87 ? -2.688 -17.346 8.903 1.00 86.06 87 GLN A N 1
ATOM 758 C CA . GLN A 1 87 ? -3.525 -18.545 9.016 1.00 86.06 87 GLN A CA 1
ATOM 759 C C . GLN A 1 87 ? -2.922 -19.566 9.983 1.00 86.06 87 GLN A C 1
ATOM 761 O O . GLN A 1 87 ? -3.654 -20.149 10.780 1.00 86.06 87 GLN A O 1
ATOM 766 N N . ILE A 1 88 ? -1.602 -19.760 9.951 1.00 88.25 88 ILE A N 1
ATOM 767 C CA . ILE A 1 88 ? -0.901 -20.652 10.881 1.00 88.25 88 ILE A CA 1
ATOM 768 C C . ILE A 1 88 ? -1.005 -20.124 12.319 1.00 88.25 88 ILE A C 1
ATOM 770 O O . ILE A 1 88 ? -1.260 -20.901 13.240 1.00 88.25 88 ILE A O 1
ATOM 774 N N . GLU A 1 89 ? -0.829 -18.818 12.529 1.00 81.62 89 GLU A N 1
ATOM 775 C CA . GLU A 1 89 ? -0.957 -18.186 13.847 1.00 81.62 89 GLU A CA 1
ATOM 776 C C . GLU A 1 89 ? -2.392 -18.273 14.395 1.00 81.62 89 GLU A C 1
ATOM 778 O O . GLU A 1 89 ? -2.594 -18.700 15.534 1.00 81.62 89 GLU A O 1
ATOM 783 N N . ASP A 1 90 ? -3.403 -17.980 13.571 1.00 82.50 90 ASP A N 1
ATOM 784 C CA . ASP A 1 90 ? -4.814 -18.100 13.949 1.00 82.50 90 ASP A CA 1
ATOM 785 C C . ASP A 1 90 ? -5.219 -19.556 14.230 1.00 82.50 90 ASP A C 1
ATOM 787 O O . ASP A 1 90 ? -5.979 -19.807 15.168 1.00 82.50 90 ASP A O 1
ATOM 791 N N . GLN A 1 91 ? -4.717 -20.531 13.459 1.00 84.69 91 GLN A N 1
ATOM 792 C CA . GLN A 1 91 ? -4.952 -21.955 13.728 1.00 84.69 91 GLN A CA 1
ATOM 793 C C . GLN A 1 91 ? -4.329 -22.390 15.057 1.00 84.69 91 GLN A C 1
ATOM 795 O O . GLN A 1 91 ? -4.981 -23.096 15.825 1.00 84.69 91 GLN A O 1
ATOM 800 N N . LYS A 1 92 ? -3.106 -21.936 15.365 1.00 87.25 92 LYS A N 1
ATOM 801 C CA . LYS A 1 92 ? -2.459 -22.198 16.660 1.00 87.25 92 LYS A CA 1
ATOM 802 C C . LYS A 1 92 ? -3.253 -21.594 17.817 1.00 87.25 92 LYS A C 1
ATOM 804 O O . LYS A 1 92 ? -3.509 -22.299 18.790 1.00 87.25 92 LYS A O 1
ATOM 809 N N . ARG A 1 93 ? -3.713 -20.342 17.687 1.00 79.19 93 ARG A N 1
ATOM 810 C CA . ARG A 1 93 ? -4.541 -19.685 18.712 1.00 79.19 93 ARG A CA 1
ATOM 811 C C . ARG A 1 93 ? -5.868 -20.419 18.926 1.00 79.19 93 ARG A C 1
ATOM 813 O O . ARG A 1 93 ? -6.242 -20.668 20.066 1.00 79.19 93 ARG A O 1
ATOM 820 N N . ARG A 1 94 ? -6.559 -20.815 17.849 1.00 82.94 94 ARG A N 1
ATOM 821 C CA . ARG A 1 94 ? -7.814 -21.588 17.942 1.00 82.94 94 ARG A CA 1
ATOM 822 C C . ARG A 1 94 ? -7.604 -22.942 18.616 1.00 82.94 94 ARG A C 1
ATOM 824 O O . ARG A 1 94 ? -8.391 -23.301 19.484 1.00 82.94 94 ARG A O 1
ATOM 831 N N . ALA A 1 95 ? -6.539 -23.662 18.265 1.00 86.75 95 ALA A N 1
ATOM 832 C CA . ALA A 1 95 ? -6.214 -24.939 18.897 1.00 86.75 95 ALA A CA 1
ATOM 833 C C . ALA A 1 95 ? -5.928 -24.781 20.405 1.00 86.75 95 ALA A C 1
ATOM 835 O O . ALA A 1 95 ? -6.427 -25.569 21.208 1.00 86.75 95 ALA A O 1
ATOM 836 N N . GLU A 1 96 ? -5.190 -23.739 20.805 1.00 84.50 96 GLU A N 1
ATOM 837 C CA . GLU A 1 96 ? -4.908 -23.440 22.217 1.00 84.50 96 GLU A CA 1
ATOM 838 C C . GLU A 1 96 ? -6.177 -23.033 22.994 1.00 84.50 96 GLU A C 1
ATOM 840 O O . GLU A 1 96 ? -6.404 -23.488 24.120 1.00 84.50 96 GLU A O 1
ATOM 845 N N . GLU A 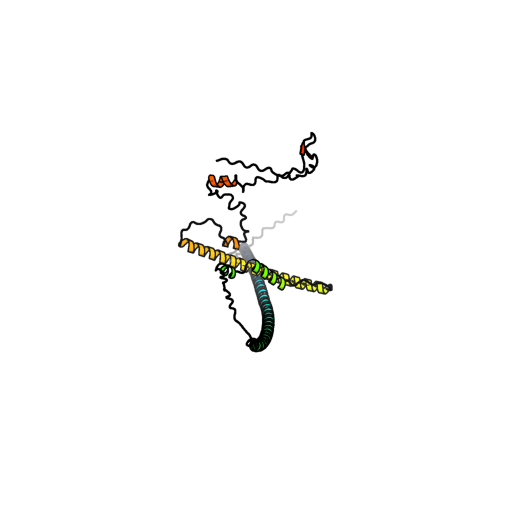1 97 ? -7.049 -22.221 22.388 1.00 81.69 97 GLU A N 1
ATOM 846 C CA . GLU A 1 97 ? -8.339 -21.829 22.967 1.00 81.69 97 GLU A CA 1
ATOM 847 C C . GLU A 1 97 ? -9.287 -23.026 23.127 1.00 81.69 97 GLU A C 1
ATOM 849 O O . GLU A 1 97 ? -9.906 -23.178 24.185 1.00 81.69 97 GLU A O 1
ATOM 854 N N . GLU A 1 98 ? -9.381 -23.906 22.126 1.00 86.00 98 GLU A N 1
ATOM 855 C CA . GLU A 1 98 ? -10.176 -25.136 22.194 1.00 86.00 98 GLU A CA 1
ATOM 856 C C . GLU A 1 98 ? -9.654 -26.090 23.275 1.00 86.00 98 GLU A C 1
ATOM 858 O O . GLU A 1 98 ? -10.452 -26.641 24.044 1.00 86.00 98 GLU A O 1
ATOM 863 N N . GLU A 1 99 ? -8.331 -26.239 23.407 1.00 87.00 99 GLU A N 1
ATOM 864 C CA . GLU A 1 99 ? -7.716 -27.044 24.464 1.00 87.00 99 GLU A CA 1
ATOM 865 C C . GLU A 1 99 ? -8.007 -26.454 25.855 1.00 87.00 99 GLU A C 1
ATOM 867 O O . GLU A 1 99 ? -8.393 -27.179 26.779 1.00 87.00 99 GLU A O 1
ATOM 872 N N . ARG A 1 100 ? -7.910 -25.127 26.011 1.00 85.00 100 ARG A N 1
ATOM 873 C CA . ARG A 1 100 ? -8.220 -24.431 27.269 1.00 85.00 100 ARG A CA 1
ATOM 874 C C . ARG A 1 100 ? -9.703 -24.530 27.629 1.00 85.00 100 ARG A C 1
ATOM 876 O O . ARG A 1 100 ? -10.034 -24.772 28.791 1.00 85.00 100 ARG A O 1
ATOM 883 N N . GLN A 1 101 ? -10.601 -24.394 26.653 1.00 82.81 101 GLN A N 1
ATOM 884 C CA . GLN A 1 101 ? -12.045 -24.558 26.848 1.00 82.81 101 GLN A CA 1
ATOM 885 C C . GLN A 1 101 ? -12.421 -26.002 27.166 1.00 82.81 101 GLN A C 1
ATOM 887 O O . GLN A 1 101 ? -13.317 -26.246 27.975 1.00 82.81 101 GLN A O 1
ATOM 892 N N . ARG A 1 102 ? -11.746 -26.981 26.559 1.00 84.69 102 ARG A N 1
ATOM 893 C CA . ARG A 1 102 ? -11.932 -28.392 26.899 1.00 84.69 102 ARG A CA 1
ATOM 894 C C . ARG A 1 102 ? -11.500 -28.668 28.341 1.00 84.69 102 ARG A C 1
ATOM 896 O O . ARG A 1 102 ? -12.303 -29.211 29.095 1.00 84.69 102 ARG A O 1
ATOM 903 N N . LYS A 1 103 ? -10.316 -28.202 28.757 1.00 86.62 103 LYS A N 1
ATOM 904 C CA . LYS A 1 103 ? -9.839 -28.313 30.151 1.00 86.62 103 LYS A CA 1
ATOM 905 C C . LYS A 1 103 ? -10.802 -27.650 31.142 1.00 86.62 103 LYS A C 1
ATOM 907 O O . LYS A 1 103 ? -11.149 -28.255 32.152 1.00 86.62 103 LYS A O 1
ATOM 912 N N . LYS A 1 104 ? -11.307 -26.450 30.828 1.00 82.81 104 LYS A N 1
ATOM 913 C CA . LYS A 1 104 ? -12.274 -25.734 31.676 1.00 82.81 104 LYS A CA 1
ATOM 914 C C . LYS A 1 104 ? -13.616 -26.467 31.788 1.00 82.81 104 LYS A C 1
ATOM 916 O O . LYS A 1 104 ? -14.165 -26.554 32.882 1.00 82.81 104 LYS A O 1
ATOM 921 N N . ARG A 1 105 ? -14.137 -27.022 30.685 1.00 80.06 105 ARG A N 1
ATOM 922 C CA . ARG A 1 105 ? -15.373 -27.827 30.696 1.00 80.06 105 ARG A CA 1
ATOM 923 C C . ARG A 1 105 ? -15.212 -29.106 31.518 1.00 80.06 105 ARG A C 1
ATOM 925 O O . ARG A 1 105 ? -16.106 -29.423 32.296 1.00 80.06 105 ARG A O 1
ATOM 932 N N . GLU A 1 106 ? -14.082 -29.799 31.387 1.00 86.62 106 GLU A N 1
ATOM 933 C CA . GLU A 1 106 ? -13.774 -31.000 32.177 1.00 86.62 106 GLU A CA 1
ATOM 934 C C . GLU A 1 106 ? -13.636 -30.672 33.682 1.00 86.62 106 GLU A C 1
ATOM 936 O O . GLU A 1 106 ? -14.158 -31.401 34.528 1.00 86.62 106 GLU A O 1
ATOM 941 N N . GLU A 1 107 ? -13.019 -29.540 34.041 1.00 85.44 107 GLU A N 1
ATOM 942 C CA . GLU A 1 107 ? -12.909 -29.079 35.435 1.00 85.44 107 GLU A CA 1
ATOM 943 C C . GLU A 1 107 ? -14.260 -28.622 36.021 1.00 85.44 107 GLU A C 1
ATOM 945 O O . GLU A 1 107 ? -14.610 -28.978 37.151 1.00 85.44 107 GLU A O 1
ATOM 950 N N . GLU A 1 108 ? -15.070 -27.879 35.257 1.00 84.25 108 GLU A N 1
ATOM 951 C CA . GLU A 1 108 ? -16.411 -27.462 35.681 1.00 84.25 108 GLU A CA 1
ATOM 952 C C . GLU A 1 108 ? -17.370 -28.645 35.843 1.00 84.25 108 GLU A C 1
ATOM 954 O O . GLU A 1 108 ? -18.167 -28.641 36.787 1.00 84.25 108 GLU A O 1
ATOM 959 N N . GLN A 1 109 ? -17.287 -29.660 34.972 1.00 83.88 109 GLN A N 1
ATOM 960 C CA . GLN A 1 109 ? -18.047 -30.905 35.112 1.00 83.88 109 GLN A CA 1
ATOM 961 C C . GLN A 1 109 ? -17.658 -31.637 36.399 1.00 83.88 109 GLN A C 1
ATOM 963 O O . GLN A 1 109 ? -18.537 -31.888 37.225 1.00 83.88 109 GLN A O 1
ATOM 968 N N . ARG A 1 110 ? -16.357 -31.837 36.660 1.00 85.38 110 ARG A N 1
ATOM 969 C CA . ARG A 1 110 ? -15.875 -32.423 37.927 1.00 85.38 110 ARG A CA 1
ATOM 970 C C . ARG A 1 110 ? -16.369 -31.646 39.152 1.00 85.38 110 ARG A C 1
ATOM 972 O O . ARG A 1 110 ? -16.853 -32.234 40.117 1.00 85.38 110 ARG A O 1
ATOM 979 N N . LYS A 1 111 ? -16.322 -30.310 39.106 1.00 83.62 111 LYS A N 1
ATOM 980 C CA . LYS A 1 111 ? -16.790 -29.441 40.202 1.00 83.62 111 LYS A CA 1
ATOM 981 C C . LYS A 1 111 ? -18.316 -29.425 40.352 1.00 83.62 111 LYS A C 1
ATOM 983 O O . LYS A 1 111 ? -18.820 -29.110 41.435 1.00 83.62 111 LYS A O 1
ATOM 988 N N . ARG A 1 112 ? -19.076 -29.679 39.282 1.00 80.00 112 ARG A N 1
ATOM 989 C CA . ARG A 1 112 ? -20.542 -29.809 39.324 1.00 80.00 112 ARG A CA 1
ATOM 990 C C . ARG A 1 112 ? -20.936 -31.156 39.919 1.00 80.00 112 ARG A C 1
ATOM 992 O O . ARG A 1 112 ? -21.749 -31.163 40.835 1.00 80.00 112 ARG A O 1
ATOM 999 N N . GLU A 1 113 ? -20.302 -32.242 39.490 1.00 84.75 113 GLU A N 1
ATOM 1000 C CA . GLU A 1 113 ? -20.509 -33.588 40.038 1.00 84.75 113 GLU A CA 1
ATOM 1001 C C . GLU A 1 113 ? -20.174 -33.648 41.537 1.00 84.75 113 GLU A C 1
ATOM 1003 O O . GLU A 1 113 ? -20.963 -34.167 42.328 1.00 84.75 113 GLU A O 1
ATOM 1008 N N . GLU A 1 114 ? -19.068 -33.030 41.972 1.00 84.25 114 GLU A N 1
ATOM 1009 C CA . GLU A 1 114 ? -18.713 -32.965 43.398 1.00 84.25 114 GLU A CA 1
ATOM 1010 C C . GLU A 1 114 ? -19.736 -32.152 44.215 1.00 84.25 114 GLU A C 1
ATOM 1012 O O . GLU A 1 114 ? -20.088 -32.527 45.338 1.00 84.25 114 GLU A O 1
ATOM 1017 N N . ARG A 1 115 ? -20.257 -31.050 43.652 1.00 78.75 115 ARG A N 1
ATOM 1018 C CA . ARG A 1 115 ? -21.313 -30.243 44.286 1.00 78.75 115 ARG A CA 1
ATOM 1019 C C . ARG A 1 115 ? -22.646 -30.972 44.341 1.00 78.75 115 ARG A C 1
ATOM 1021 O O . ARG A 1 115 ? -23.319 -30.871 45.360 1.00 78.75 115 ARG A O 1
ATOM 1028 N N . GLU A 1 116 ? -23.034 -31.694 43.295 1.00 81.56 116 GLU A N 1
ATOM 1029 C CA . GLU A 1 116 ? -24.258 -32.497 43.310 1.00 81.56 116 GLU A CA 1
ATOM 1030 C C . GLU A 1 116 ? -24.158 -33.647 44.305 1.00 81.56 116 GLU A C 1
ATOM 1032 O O . GLU A 1 116 ? -25.119 -33.890 45.031 1.00 81.56 116 GLU A O 1
ATOM 1037 N N . ARG A 1 117 ? -22.989 -34.289 44.424 1.00 80.75 117 ARG A N 1
ATOM 1038 C CA . ARG A 1 117 ? -22.747 -35.305 45.455 1.00 80.75 117 ARG A CA 1
ATOM 1039 C C . ARG A 1 117 ? -22.894 -34.719 46.862 1.00 80.75 117 ARG A C 1
ATOM 1041 O O . ARG A 1 117 ? -23.661 -35.253 47.655 1.00 80.75 117 ARG A O 1
ATOM 1048 N N . LYS A 1 118 ? -22.247 -33.578 47.140 1.00 83.00 118 LYS A N 1
ATOM 1049 C CA . LYS A 1 118 ? -22.375 -32.864 48.428 1.00 83.00 118 LYS A CA 1
ATOM 1050 C C . LYS A 1 118 ? -23.800 -32.368 48.690 1.00 83.00 118 LYS A C 1
ATOM 1052 O O . LYS A 1 118 ? -24.253 -32.388 49.829 1.00 83.00 118 LYS A O 1
ATOM 1057 N N . LYS A 1 119 ? -24.521 -31.918 47.656 1.00 77.88 119 LYS A N 1
ATOM 1058 C CA . LYS A 1 119 ? -25.911 -31.462 47.786 1.00 77.88 119 LYS A CA 1
ATOM 1059 C C . LYS A 1 119 ? -26.850 -32.628 48.078 1.00 77.88 119 LYS A C 1
ATOM 1061 O O . LYS A 1 119 ? -27.701 -32.467 48.939 1.00 77.88 119 LYS A O 1
ATOM 1066 N N . LYS A 1 120 ? -26.694 -33.776 47.409 1.00 80.19 120 LYS A N 1
ATOM 1067 C CA . LYS A 1 120 ? -27.474 -34.990 47.702 1.00 80.19 120 LYS A CA 1
ATOM 1068 C C . LYS A 1 120 ? -27.244 -35.456 49.141 1.00 80.19 120 LYS A C 1
ATOM 1070 O O . LYS A 1 120 ? -28.213 -35.638 49.862 1.00 80.19 120 LYS A O 1
ATOM 1075 N N . GLU A 1 121 ? -25.989 -35.502 49.587 1.00 78.25 121 GLU A N 1
ATOM 1076 C CA . GLU A 1 121 ? -25.632 -35.842 50.974 1.00 78.25 121 GLU A CA 1
ATOM 1077 C C . GLU A 1 121 ? -26.228 -34.849 51.994 1.00 78.25 121 GLU A C 1
ATOM 1079 O O . GLU A 1 121 ? -26.729 -35.235 53.052 1.00 78.25 121 GLU A O 1
ATOM 1084 N N . TRP A 1 122 ? -26.233 -33.550 51.674 1.00 76.56 122 TRP A N 1
ATOM 1085 C CA . TRP A 1 122 ? -26.835 -32.531 52.536 1.00 76.56 122 TRP A CA 1
ATOM 1086 C C . TRP A 1 122 ? -28.371 -32.558 52.524 1.00 76.56 122 TRP A C 1
ATOM 1088 O O . TRP A 1 122 ? -28.975 -32.397 53.580 1.00 76.56 122 TRP A O 1
ATOM 1098 N N . GLU A 1 123 ? -29.012 -32.769 51.371 1.00 72.06 123 GLU A N 1
ATOM 1099 C CA . GLU A 1 123 ? -30.472 -32.915 51.230 1.00 72.06 123 GLU A CA 1
ATOM 1100 C C . GLU A 1 123 ? -30.978 -34.150 51.982 1.00 72.06 123 GLU A C 1
ATOM 1102 O O . GLU A 1 123 ? -31.949 -34.039 52.728 1.00 72.06 123 GLU A O 1
ATOM 1107 N N . GLU A 1 124 ? -30.280 -35.287 51.884 1.00 71.88 124 GLU A N 1
ATOM 1108 C CA . GLU A 1 124 ? -30.569 -36.487 52.682 1.00 71.88 124 GLU A CA 1
ATOM 1109 C C . GLU A 1 124 ? -30.494 -36.188 54.186 1.00 71.88 124 GLU A C 1
ATOM 1111 O O . GLU A 1 124 ? -31.361 -36.611 54.951 1.00 71.88 124 GLU A O 1
ATOM 1116 N N . ARG A 1 125 ? -29.526 -35.366 54.615 1.00 65.69 125 ARG A N 1
ATOM 1117 C CA . ARG A 1 125 ? -29.389 -34.936 56.015 1.00 65.69 125 ARG A CA 1
ATOM 1118 C C . ARG A 1 125 ? -30.426 -33.886 56.437 1.00 65.69 125 ARG A C 1
ATOM 1120 O O . ARG A 1 125 ? -30.776 -33.817 57.615 1.00 65.69 125 ARG A O 1
ATOM 1127 N N . LYS A 1 126 ? -30.924 -33.060 55.509 1.00 60.78 126 LYS A N 1
ATOM 1128 C CA . LYS A 1 126 ? -31.886 -31.980 55.797 1.00 60.78 126 LYS A CA 1
ATOM 1129 C C . LYS A 1 126 ? -33.347 -32.418 55.707 1.00 60.78 126 LYS A C 1
ATOM 1131 O O . LYS A 1 126 ? -34.192 -31.804 56.358 1.00 60.78 126 LYS A O 1
ATOM 1136 N N . ASN A 1 127 ? -33.654 -33.478 54.960 1.00 57.59 127 ASN A N 1
ATOM 1137 C CA . ASN A 1 127 ? -35.006 -34.040 54.878 1.00 57.59 127 ASN A CA 1
ATOM 1138 C C . ASN A 1 127 ? -35.497 -34.673 56.193 1.00 57.59 127 ASN A C 1
ATOM 1140 O O . ASN A 1 127 ? -36.675 -34.991 56.302 1.00 57.59 127 ASN A O 1
ATOM 1144 N N . ALA A 1 128 ? -34.643 -34.774 57.217 1.00 57.16 128 ALA A N 1
ATOM 1145 C CA . ALA A 1 128 ? -35.054 -35.122 58.574 1.00 57.16 128 ALA A CA 1
ATOM 1146 C C . ALA A 1 128 ? -35.697 -33.955 59.359 1.00 57.16 128 ALA A C 1
ATOM 1148 O O . ALA A 1 128 ? -36.236 -34.194 60.436 1.00 57.16 128 ALA A O 1
ATOM 1149 N N . ASN A 1 129 ? -35.643 -32.696 58.887 1.00 48.38 129 ASN A N 1
ATOM 1150 C CA . ASN A 1 129 ? -36.178 -31.563 59.656 1.00 48.38 129 ASN A CA 1
ATOM 1151 C C . ASN A 1 129 ? -36.491 -30.323 58.781 1.00 48.38 129 ASN A C 1
ATOM 1153 O O . ASN A 1 129 ? -35.593 -29.533 58.476 1.00 48.38 129 ASN A O 1
ATOM 1157 N N . ARG A 1 130 ? -37.756 -30.098 58.379 1.00 47.22 130 ARG A N 1
ATOM 1158 C CA . ARG A 1 130 ? -38.191 -28.830 57.742 1.00 47.22 130 ARG A CA 1
ATOM 1159 C C . ARG A 1 130 ? -39.630 -28.433 58.112 1.00 47.22 130 ARG A C 1
ATOM 1161 O O . ARG A 1 130 ? -40.528 -29.249 57.931 1.00 47.22 130 ARG A O 1
ATOM 1168 N N . PRO A 1 131 ? -39.874 -27.147 58.439 1.00 48.56 131 PRO A N 1
ATOM 1169 C CA . PRO A 1 131 ? -41.111 -26.459 58.089 1.00 48.56 131 PRO A CA 1
ATOM 1170 C C . PRO A 1 131 ? -40.910 -25.400 56.986 1.00 48.56 131 PRO A C 1
ATOM 1172 O O . PRO A 1 131 ? -39.831 -24.832 56.798 1.00 48.56 131 PRO A O 1
ATOM 1175 N N . ASN A 1 132 ? -42.002 -25.206 56.247 1.00 45.72 132 ASN A N 1
ATOM 1176 C CA . ASN A 1 132 ? -42.224 -24.412 55.037 1.00 45.72 132 ASN A CA 1
ATOM 1177 C C . ASN A 1 132 ? -42.219 -22.891 55.263 1.00 45.72 132 ASN A C 1
ATOM 1179 O O . ASN A 1 132 ? -43.002 -22.411 56.073 1.00 45.72 132 ASN A O 1
ATOM 1183 N N . PHE A 1 133 ? -41.502 -22.136 54.420 1.00 52.03 133 PHE A N 1
ATOM 1184 C CA . PHE A 1 133 ? -41.892 -20.771 54.037 1.00 52.03 133 PHE A CA 1
ATOM 1185 C C . PHE A 1 133 ? -41.624 -20.537 52.543 1.00 52.03 133 PHE A C 1
ATOM 1187 O O . PHE A 1 133 ? -40.566 -20.892 52.020 1.00 52.03 133 PHE A O 1
ATOM 1194 N N . VAL A 1 134 ? -42.626 -19.967 51.870 1.00 46.03 134 VAL A N 1
ATOM 1195 C CA . VAL A 1 134 ? -42.690 -19.666 50.433 1.00 46.03 134 VAL A CA 1
ATOM 1196 C C . VAL A 1 134 ? -42.251 -18.215 50.223 1.00 46.03 134 VAL A C 1
ATOM 1198 O O . VAL A 1 134 ? -42.844 -17.312 50.803 1.00 46.03 134 VAL A O 1
ATOM 1201 N N . ILE A 1 135 ? -41.230 -17.981 49.393 1.00 51.78 135 ILE A N 1
ATOM 1202 C CA . ILE A 1 135 ? -40.849 -16.641 48.920 1.00 51.78 135 ILE A CA 1
ATOM 1203 C C . ILE A 1 135 ? -41.004 -16.623 47.401 1.00 51.78 135 ILE A C 1
ATOM 1205 O O . ILE A 1 135 ? -40.268 -17.288 46.675 1.00 51.78 135 ILE A O 1
ATOM 1209 N N . THR A 1 136 ? -41.974 -15.846 46.934 1.00 41.88 136 THR A N 1
ATOM 1210 C CA . THR A 1 136 ? -42.214 -15.520 45.528 1.00 41.88 136 THR A CA 1
ATOM 1211 C C . THR A 1 136 ? -41.193 -14.484 45.056 1.00 41.88 136 THR A C 1
ATOM 1213 O O . THR A 1 136 ? -41.205 -13.347 45.528 1.00 41.88 136 THR A O 1
ATOM 1216 N N . LYS A 1 137 ? -40.316 -14.850 44.115 1.00 44.44 137 LYS A N 1
ATOM 1217 C CA . LYS A 1 137 ? -39.501 -13.897 43.346 1.00 44.44 137 LYS A CA 1
ATOM 1218 C C . LYS A 1 137 ? -40.217 -13.580 42.035 1.00 44.44 137 LYS A C 1
ATOM 1220 O O . LYS A 1 137 ? -40.572 -14.490 41.296 1.00 44.44 137 LYS A O 1
ATOM 1225 N N . LYS A 1 138 ? -40.425 -12.290 41.779 1.00 37.22 138 LYS A N 1
ATOM 1226 C CA . LYS A 1 138 ? -40.987 -11.744 40.543 1.00 37.22 138 LYS A CA 1
ATOM 1227 C C . LYS A 1 138 ? -39.840 -11.453 39.571 1.00 37.22 138 LYS A C 1
ATOM 1229 O O . LYS A 1 138 ? -38.931 -10.702 39.912 1.00 37.22 138 LYS A O 1
ATOM 1234 N N . GLU A 1 139 ? -39.893 -12.073 38.398 1.00 38.34 139 GLU A N 1
ATOM 1235 C CA . GLU A 1 139 ? -39.059 -11.792 37.226 1.00 38.34 139 GLU A CA 1
ATOM 1236 C C . GLU A 1 139 ? -39.623 -10.587 36.462 1.00 38.34 139 GLU A C 1
ATOM 1238 O O . GLU A 1 139 ? -40.812 -10.568 36.154 1.00 38.34 139 GLU A O 1
ATOM 1243 N N . GLN A 1 140 ? -38.775 -9.610 36.138 1.00 41.25 140 GLN A N 1
ATOM 1244 C CA . GLN A 1 140 ? -38.929 -8.635 35.045 1.00 41.25 140 GLN A CA 1
ATOM 1245 C C . GLN A 1 140 ? -37.482 -8.271 34.654 1.00 41.25 140 GLN A C 1
ATOM 1247 O O . GLN A 1 140 ? -36.719 -7.871 35.523 1.00 41.25 140 GLN A O 1
ATOM 1252 N N . GLY A 1 141 ? -36.958 -8.490 33.450 1.00 42.12 141 GLY A N 1
ATOM 1253 C CA . GLY A 1 141 ? -37.579 -8.497 32.130 1.00 42.12 141 GLY A CA 1
ATOM 1254 C C . GLY A 1 141 ? -36.931 -7.363 31.335 1.00 42.12 141 GLY A C 1
ATOM 1255 O O . GLY A 1 141 ? -37.519 -6.295 31.226 1.00 42.12 141 GLY A O 1
ATOM 1256 N N . ALA A 1 142 ? -35.690 -7.560 30.875 1.00 42.50 142 ALA A N 1
ATOM 1257 C CA . ALA A 1 142 ? -34.979 -6.598 30.036 1.00 42.50 142 ALA A CA 1
ATOM 1258 C C . ALA A 1 142 ? -35.417 -6.796 28.576 1.00 42.50 142 ALA A C 1
ATOM 1260 O O . ALA A 1 142 ? -35.104 -7.815 27.965 1.00 42.50 142 ALA A O 1
ATOM 1261 N N . GLN A 1 143 ? -36.198 -5.850 28.052 1.00 47.84 143 GLN A N 1
ATOM 1262 C CA . GLN A 1 143 ? -36.446 -5.696 26.620 1.00 47.84 143 GLN A CA 1
ATOM 1263 C C . GLN A 1 143 ? -35.447 -4.671 26.077 1.00 47.84 143 GLN A C 1
ATOM 1265 O O . GLN A 1 143 ? -35.584 -3.483 26.353 1.00 47.84 143 GLN A O 1
ATOM 1270 N N . GLU A 1 144 ? -34.463 -5.140 25.315 1.00 45.91 144 GLU A N 1
ATOM 1271 C CA . GLU A 1 144 ? -33.622 -4.302 24.454 1.00 45.91 144 GLU A CA 1
ATOM 1272 C C . GLU A 1 144 ? -34.467 -3.792 23.277 1.00 45.91 144 GLU A C 1
ATOM 1274 O O . GLU A 1 144 ? -35.145 -4.556 22.578 1.00 45.91 144 GLU A O 1
ATOM 1279 N N . THR A 1 145 ? -34.481 -2.475 23.102 1.00 46.66 145 THR A N 1
ATOM 1280 C CA . THR A 1 145 ? -35.211 -1.758 22.053 1.00 46.66 145 THR A CA 1
ATOM 1281 C C . THR A 1 145 ? -34.462 -1.792 20.719 1.00 46.66 145 THR A C 1
ATOM 1283 O O . THR A 1 145 ? -33.245 -1.672 20.661 1.00 46.66 145 THR A O 1
ATOM 1286 N N . GLU A 1 146 ? -35.213 -1.891 19.618 1.00 54.81 146 GLU A N 1
ATOM 1287 C CA . GLU A 1 146 ? -34.760 -1.993 18.215 1.00 54.81 146 GLU A CA 1
ATOM 1288 C C . GLU A 1 146 ? -33.788 -0.902 17.710 1.00 54.81 146 GLU A C 1
ATOM 1290 O O . GLU A 1 146 ? -33.245 -1.041 16.611 1.00 54.81 146 GLU A O 1
ATOM 1295 N N . GLU A 1 147 ? -33.549 0.168 18.471 1.00 51.56 147 GLU A N 1
ATOM 1296 C CA . GLU A 1 147 ? -32.561 1.201 18.136 1.00 51.56 147 GLU A CA 1
ATOM 1297 C C . GLU A 1 147 ? -31.116 0.721 18.356 1.00 51.56 147 GLU A C 1
ATOM 1299 O O . GLU A 1 147 ? -30.254 1.031 17.533 1.00 51.56 147 GLU A O 1
ATOM 1304 N N . GLU A 1 148 ? -30.870 -0.152 19.341 1.00 49.25 148 GLU A N 1
ATOM 1305 C CA . GLU A 1 148 ? -29.547 -0.764 19.567 1.00 49.25 148 GLU A CA 1
ATOM 1306 C C . GLU A 1 148 ? -29.149 -1.679 18.392 1.00 49.25 148 GLU A C 1
ATOM 1308 O O . GLU A 1 148 ? -28.004 -1.680 17.941 1.00 49.25 148 GLU A O 1
ATOM 1313 N N . LYS A 1 149 ? -30.127 -2.344 17.761 1.00 49.94 149 LYS A N 1
ATOM 1314 C CA . LYS A 1 149 ? -29.902 -3.236 16.608 1.00 49.94 149 LYS A CA 1
ATOM 1315 C C . LYS A 1 149 ? -29.440 -2.533 15.331 1.00 49.94 149 LYS A C 1
ATOM 1317 O O . LYS A 1 149 ? -28.964 -3.206 14.420 1.00 49.94 149 LYS A O 1
ATOM 1322 N N . LYS A 1 150 ? -29.600 -1.210 15.199 1.00 51.75 150 LYS A N 1
ATOM 1323 C CA . LYS A 1 150 ? -29.090 -0.462 14.030 1.00 51.75 150 LYS A CA 1
ATOM 1324 C C . LYS A 1 150 ? -27.680 0.072 14.248 1.00 51.75 150 LYS A C 1
ATOM 1326 O O . LYS A 1 150 ? -26.941 0.185 13.272 1.00 51.75 150 LYS A O 1
ATOM 1331 N N . GLU A 1 151 ? -27.296 0.338 15.492 1.00 48.88 151 GLU A N 1
ATOM 1332 C CA . GLU A 1 151 ? -25.908 0.650 15.843 1.00 48.88 151 GLU A CA 1
ATOM 1333 C C . GLU A 1 151 ? -25.022 -0.607 15.815 1.00 48.88 151 GLU A C 1
ATOM 1335 O O . GLU A 1 151 ? -23.856 -0.522 15.443 1.00 48.88 151 GLU A O 1
ATOM 1340 N N . GLU A 1 152 ? -25.584 -1.795 16.060 1.00 46.97 152 GLU A N 1
ATOM 1341 C CA . GLU A 1 152 ? -24.866 -3.077 15.958 1.00 46.97 152 GLU A CA 1
ATOM 1342 C C . GLU A 1 152 ? -24.369 -3.435 14.542 1.00 46.97 152 GLU A C 1
ATOM 1344 O O . GLU A 1 152 ? -23.421 -4.209 14.398 1.00 46.97 152 GLU A O 1
ATOM 1349 N N . VAL A 1 153 ? -24.967 -2.889 13.474 1.00 56.06 153 VAL A N 1
ATOM 1350 C CA . VAL A 1 153 ? -24.618 -3.277 12.088 1.00 56.06 153 VAL A CA 1
ATOM 1351 C C . VAL A 1 153 ? -23.379 -2.539 11.571 1.00 56.06 153 VAL A C 1
ATOM 1353 O O . VAL A 1 153 ? -22.707 -2.997 10.645 1.00 56.06 153 VAL A O 1
ATOM 1356 N N . THR A 1 154 ? -23.021 -1.412 12.181 1.00 60.53 154 THR A N 1
ATOM 1357 C CA . THR A 1 154 ? -21.822 -0.653 11.830 1.00 60.53 154 THR A CA 1
ATOM 1358 C C . THR A 1 154 ? -21.016 -0.418 13.088 1.00 60.53 154 THR A C 1
ATOM 1360 O O . THR A 1 154 ? -21.450 0.341 13.945 1.00 60.53 154 THR A O 1
ATOM 1363 N N . LYS A 1 155 ? -19.838 -1.047 13.179 1.00 72.56 155 LYS A N 1
ATOM 1364 C CA . LYS A 1 155 ? -18.879 -0.841 14.274 1.00 72.56 155 LYS A CA 1
ATOM 1365 C C . LYS A 1 155 ? -18.847 0.635 14.673 1.00 72.56 155 LYS A C 1
ATOM 1367 O O . LYS A 1 155 ? -18.658 1.495 13.805 1.00 72.56 155 LYS A O 1
ATOM 1372 N N . SER A 1 156 ? -19.039 0.918 15.962 1.00 81.12 156 SER A N 1
ATOM 1373 C CA . SER A 1 156 ? -19.015 2.292 16.472 1.00 81.12 156 SER A CA 1
ATOM 1374 C C . SER A 1 156 ? -17.709 2.975 16.060 1.00 81.12 156 SER A C 1
ATOM 1376 O O . SER A 1 156 ? -16.671 2.322 15.929 1.00 81.12 156 SER A O 1
ATOM 1378 N N . LYS A 1 157 ? -17.730 4.299 15.864 1.00 82.00 157 LYS A N 1
ATOM 1379 C CA . LYS A 1 157 ? -16.523 5.070 15.523 1.00 82.00 157 LYS A CA 1
ATOM 1380 C C . LYS A 1 157 ? -15.378 4.772 16.499 1.00 82.00 157 LYS A C 1
ATOM 1382 O O . LYS A 1 157 ? -14.240 4.605 16.072 1.00 82.00 157 LYS A O 1
ATOM 1387 N N . GLU A 1 158 ? -15.697 4.632 17.782 1.00 83.44 158 GLU A N 1
ATOM 1388 C CA . GLU A 1 158 ? -14.735 4.270 18.823 1.00 83.44 158 GLU A CA 1
ATOM 1389 C C . GLU A 1 158 ? -14.192 2.844 18.650 1.00 83.44 158 GLU A C 1
ATOM 1391 O O . GLU A 1 158 ? -12.988 2.628 18.763 1.00 83.44 158 GLU A O 1
ATOM 1396 N N . GLN A 1 159 ? -15.045 1.881 18.288 1.00 85.50 159 GLN A N 1
ATOM 1397 C CA . GLN A 1 159 ? -14.623 0.507 17.997 1.00 85.50 159 GLN A CA 1
ATOM 1398 C C . GLN A 1 159 ? -13.717 0.448 16.761 1.00 85.50 159 GLN A C 1
ATOM 1400 O O . GLN A 1 159 ? -12.691 -0.224 16.790 1.00 85.50 159 GLN A O 1
ATOM 1405 N N . LEU A 1 160 ? -14.041 1.189 15.695 1.00 83.12 160 LEU A N 1
ATOM 1406 C CA . LEU A 1 160 ? -13.197 1.289 14.499 1.00 83.12 160 LEU A CA 1
ATOM 1407 C C . LEU A 1 160 ? -11.836 1.922 14.809 1.00 83.12 160 LEU A C 1
ATOM 1409 O O . LEU A 1 160 ? -10.810 1.470 14.299 1.00 83.12 160 LEU A O 1
ATOM 1413 N N . GLU A 1 161 ? -11.804 2.961 15.646 1.00 87.31 161 GLU A N 1
ATOM 1414 C CA . GLU A 1 161 ? -10.556 3.584 16.091 1.00 87.31 161 GLU A CA 1
ATOM 1415 C C . GLU A 1 161 ? -9.737 2.653 16.995 1.00 87.31 161 GLU A C 1
ATOM 1417 O O . GLU A 1 161 ? -8.515 2.588 16.843 1.00 87.31 161 GLU A O 1
ATOM 1422 N N . ALA A 1 162 ? -10.383 1.893 17.883 1.00 88.44 162 ALA A N 1
ATOM 1423 C CA . ALA A 1 162 ? -9.733 0.899 18.732 1.00 88.44 162 ALA A CA 1
ATOM 1424 C C . ALA A 1 162 ? -9.147 -0.260 17.910 1.00 88.44 162 ALA A C 1
ATOM 1426 O O . ALA A 1 162 ? -7.978 -0.604 18.084 1.00 88.44 162 ALA A O 1
ATOM 1427 N N . GLU A 1 163 ? -9.904 -0.804 16.953 1.00 88.31 163 GLU A N 1
ATOM 1428 C CA . GLU A 1 163 ? -9.412 -1.818 16.015 1.00 88.31 163 GLU A CA 1
ATOM 1429 C C . GLU A 1 163 ? -8.247 -1.288 15.178 1.00 88.31 163 GLU A C 1
ATOM 1431 O O . GLU A 1 163 ? -7.233 -1.967 15.026 1.00 88.31 163 GLU A O 1
ATOM 1436 N N . LYS A 1 164 ? -8.348 -0.049 14.675 1.00 91.81 164 LYS A N 1
ATOM 1437 C CA . LYS A 1 164 ? -7.256 0.598 13.943 1.00 91.81 164 LYS A CA 1
ATOM 1438 C C . LYS A 1 164 ? -5.999 0.700 14.806 1.00 91.81 164 LYS A C 1
ATOM 1440 O O . LYS A 1 164 ? -4.918 0.383 14.317 1.00 91.81 164 LYS A O 1
ATOM 1445 N N . ARG A 1 165 ? -6.120 1.129 16.067 1.00 91.88 165 ARG A N 1
ATOM 1446 C CA . ARG A 1 165 ? -4.986 1.210 17.003 1.00 91.88 165 ARG A CA 1
ATOM 1447 C C . ARG A 1 165 ? -4.374 -0.166 17.256 1.00 91.88 165 ARG A C 1
ATOM 1449 O O . ARG A 1 165 ? -3.167 -0.299 17.106 1.00 91.88 165 ARG A O 1
ATOM 1456 N N . ALA A 1 166 ? -5.192 -1.182 17.523 1.00 91.00 166 ALA A N 1
ATOM 1457 C CA . ALA A 1 166 ? -4.722 -2.549 17.745 1.00 91.00 166 ALA A CA 1
ATOM 1458 C C . ALA A 1 166 ? -3.987 -3.122 16.518 1.00 91.00 166 ALA A C 1
ATOM 1460 O O . ALA A 1 166 ? -2.915 -3.707 16.648 1.00 91.00 166 ALA A O 1
ATOM 1461 N N . ILE A 1 167 ? -4.514 -2.907 15.307 1.00 91.00 167 ILE A N 1
ATOM 1462 C CA . ILE A 1 167 ? -3.863 -3.346 14.062 1.00 91.00 167 ILE A CA 1
ATOM 1463 C C . ILE A 1 167 ? -2.537 -2.606 13.845 1.00 91.00 167 ILE A C 1
ATOM 1465 O O . ILE A 1 167 ? -1.565 -3.210 13.392 1.00 91.00 167 ILE A O 1
ATOM 1469 N N . LEU A 1 168 ? -2.487 -1.301 14.132 1.00 92.44 168 LEU A N 1
ATOM 1470 C CA . LEU A 1 168 ? -1.260 -0.515 14.002 1.00 92.44 168 LEU A CA 1
ATOM 1471 C C . LEU A 1 168 ? -0.201 -0.960 15.009 1.00 92.44 168 LEU A C 1
ATOM 1473 O O . LEU A 1 168 ? 0.946 -1.108 14.617 1.00 92.44 168 LEU A O 1
ATOM 1477 N N . GLU A 1 169 ? -0.578 -1.237 16.254 1.00 91.62 169 GLU A N 1
ATOM 1478 C CA . GLU A 1 169 ? 0.328 -1.760 17.282 1.00 91.62 169 GLU A CA 1
ATOM 1479 C C . GLU A 1 169 ? 0.878 -3.147 16.914 1.00 91.62 169 GLU A C 1
ATOM 1481 O O . GLU A 1 169 ? 2.065 -3.410 17.077 1.00 91.62 169 GLU A O 1
ATOM 1486 N N . GLN A 1 170 ? 0.055 -4.016 16.317 1.00 90.19 170 GLN A N 1
ATOM 1487 C CA . GLN A 1 170 ? 0.507 -5.319 15.814 1.00 90.19 170 GLN A CA 1
ATOM 1488 C C . GLN A 1 170 ? 1.480 -5.200 14.630 1.00 90.19 170 GLN A C 1
ATOM 1490 O O . GLN A 1 170 ? 2.426 -5.982 14.514 1.00 90.19 170 GLN A O 1
ATOM 1495 N N . ARG A 1 171 ? 1.240 -4.248 13.718 1.00 90.62 171 ARG A N 1
ATOM 1496 C CA . ARG A 1 171 ? 2.074 -4.054 12.518 1.00 90.62 171 ARG A CA 1
ATOM 1497 C C . ARG A 1 171 ? 3.357 -3.279 12.809 1.00 90.62 171 ARG A C 1
ATOM 1499 O O . ARG A 1 171 ? 4.391 -3.583 12.221 1.00 90.62 171 ARG A O 1
ATOM 1506 N N . ILE A 1 172 ? 3.289 -2.273 13.675 1.00 90.00 172 ILE A N 1
ATOM 1507 C CA . ILE A 1 172 ? 4.406 -1.396 14.026 1.00 90.00 172 ILE A CA 1
ATOM 1508 C C . ILE A 1 172 ? 5.056 -1.958 15.286 1.00 90.00 172 ILE A C 1
ATOM 1510 O O . ILE A 1 172 ? 4.722 -1.586 16.407 1.00 90.00 172 ILE A O 1
ATOM 1514 N N . GLN A 1 173 ? 6.004 -2.869 15.084 1.00 86.56 173 GLN A N 1
ATOM 1515 C CA . GLN A 1 173 ? 6.791 -3.418 16.182 1.00 86.56 173 GLN A CA 1
ATOM 1516 C C . GLN A 1 173 ? 7.666 -2.317 16.807 1.00 86.56 173 GLN A C 1
ATOM 1518 O O . GLN A 1 173 ? 8.316 -1.567 16.069 1.00 86.56 173 GLN A O 1
ATOM 1523 N N . PRO A 1 174 ? 7.717 -2.201 18.146 1.00 90.94 174 PRO A N 1
ATOM 1524 C CA . PRO A 1 174 ? 8.543 -1.200 18.807 1.00 90.94 174 PRO A CA 1
ATOM 1525 C C . PRO A 1 174 ? 10.022 -1.413 18.464 1.00 90.94 174 PRO A C 1
ATOM 1527 O O . PRO A 1 174 ? 10.560 -2.519 18.562 1.00 90.94 174 PRO A O 1
ATOM 1530 N N . LEU A 1 175 ? 10.697 -0.339 18.055 1.00 91.19 175 LEU A N 1
ATOM 1531 C CA . LEU A 1 175 ? 12.098 -0.386 17.652 1.00 91.19 175 LEU A CA 1
ATOM 1532 C C . LEU A 1 175 ? 13.005 -0.569 18.879 1.00 91.19 175 LEU A C 1
ATOM 1534 O O . LEU A 1 175 ? 13.216 0.367 19.647 1.00 91.19 175 LEU A O 1
ATOM 1538 N N . ASN A 1 176 ? 13.584 -1.760 19.038 1.00 89.31 176 ASN A N 1
ATOM 1539 C CA . ASN A 1 176 ? 14.609 -2.024 20.046 1.00 89.31 176 ASN A CA 1
ATOM 1540 C C . ASN A 1 176 ? 16.004 -2.041 19.404 1.00 89.31 176 ASN A C 1
ATOM 1542 O O . ASN A 1 176 ? 16.334 -2.954 18.650 1.00 89.31 176 ASN A O 1
ATOM 1546 N N . ILE A 1 177 ? 16.808 -1.022 19.713 1.00 92.19 177 ILE A N 1
ATOM 1547 C CA . ILE A 1 177 ? 18.192 -0.840 19.232 1.00 92.19 177 ILE A CA 1
ATOM 1548 C C . ILE A 1 177 ? 19.233 -0.957 20.355 1.00 92.19 177 ILE A C 1
ATOM 1550 O O . ILE A 1 177 ? 20.415 -0.682 20.143 1.00 92.19 177 ILE A O 1
ATOM 1554 N N . SER A 1 178 ? 18.813 -1.331 21.567 1.00 92.19 178 SER A N 1
ATOM 1555 C CA . SER A 1 178 ? 19.725 -1.429 22.707 1.00 92.19 178 SER A CA 1
ATOM 1556 C C . SER A 1 178 ? 20.734 -2.559 22.484 1.00 92.19 178 SER A C 1
ATOM 1558 O O . SER A 1 178 ? 20.352 -3.702 22.242 1.00 92.19 178 SER A O 1
ATOM 1560 N N . GLY A 1 179 ? 22.028 -2.235 22.546 1.00 91.25 179 GLY A N 1
ATOM 1561 C CA . GLY A 1 179 ? 23.119 -3.199 22.367 1.00 91.25 179 GLY A CA 1
ATOM 1562 C C . GLY A 1 179 ?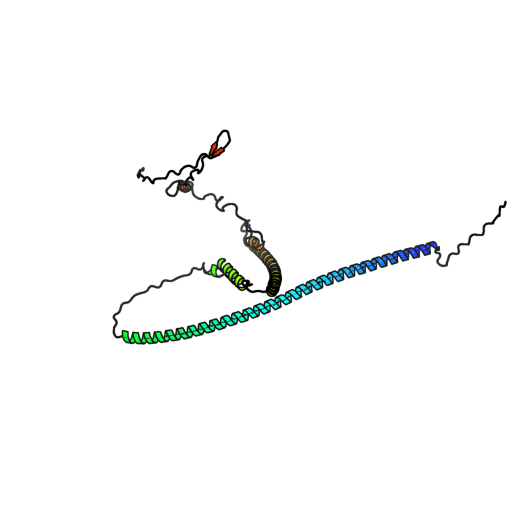 23.539 -3.459 20.916 1.00 91.25 179 GLY A C 1
ATOM 1563 O O . GLY A 1 179 ? 24.366 -4.340 20.687 1.00 91.25 179 GLY A O 1
ATOM 1564 N N . PHE A 1 180 ? 23.010 -2.716 19.938 1.00 93.62 180 PHE A N 1
ATOM 1565 C CA . PHE A 1 180 ? 23.393 -2.903 18.538 1.00 93.62 180 PHE A CA 1
ATOM 1566 C C . PHE A 1 180 ? 24.793 -2.334 18.272 1.00 93.62 180 PHE A C 1
ATOM 1568 O O . PHE A 1 180 ? 25.104 -1.203 18.649 1.00 93.62 180 PHE A O 1
ATOM 1575 N N . ASN A 1 181 ? 25.632 -3.097 17.571 1.00 94.25 181 ASN A N 1
ATOM 1576 C CA . ASN A 1 181 ? 26.894 -2.599 17.027 1.00 94.25 181 ASN A CA 1
ATOM 1577 C C . ASN A 1 181 ? 26.662 -1.771 15.740 1.00 94.25 181 ASN A C 1
ATOM 1579 O O . ASN A 1 181 ? 25.560 -1.730 15.189 1.00 94.25 181 ASN A O 1
ATOM 1583 N N . ALA A 1 182 ? 27.704 -1.100 15.237 1.00 95.56 182 ALA A N 1
ATOM 1584 C CA . ALA A 1 182 ? 27.584 -0.219 14.069 1.00 95.56 182 ALA A CA 1
ATOM 1585 C C . ALA A 1 182 ? 27.056 -0.936 12.809 1.00 95.56 182 ALA A C 1
ATOM 1587 O O . ALA A 1 182 ? 26.288 -0.353 12.043 1.00 95.56 182 ALA A O 1
ATOM 1588 N N . ASP A 1 183 ? 27.431 -2.198 12.598 1.00 95.69 183 ASP A N 1
ATOM 1589 C CA . ASP A 1 183 ? 26.998 -2.966 11.427 1.00 95.69 183 ASP A CA 1
ATOM 1590 C C . ASP A 1 183 ? 25.549 -3.457 11.561 1.00 95.69 183 ASP A C 1
ATOM 1592 O O . ASP A 1 183 ? 24.785 -3.411 10.596 1.00 95.69 183 ASP A O 1
ATOM 1596 N N . GLN A 1 184 ? 25.119 -3.831 12.768 1.00 95.25 184 GLN A N 1
ATOM 1597 C CA . GLN A 1 184 ? 23.726 -4.155 13.084 1.00 95.25 184 GLN A CA 1
ATOM 1598 C C . GLN A 1 184 ? 22.815 -2.943 12.894 1.00 95.25 184 GLN A C 1
ATOM 1600 O O . GLN A 1 184 ? 21.737 -3.080 12.317 1.00 95.25 184 GLN A O 1
ATOM 1605 N N . LEU A 1 185 ? 23.253 -1.748 13.307 1.00 95.75 185 LEU A N 1
ATOM 1606 C CA . LEU A 1 185 ? 22.511 -0.508 13.068 1.00 95.75 185 LEU A CA 1
ATOM 1607 C C . LEU A 1 185 ? 22.351 -0.222 11.569 1.00 95.75 185 LEU A C 1
ATOM 1609 O O . LEU A 1 185 ? 21.249 0.100 11.127 1.00 95.75 185 LEU A O 1
ATOM 1613 N N . LYS A 1 186 ? 23.411 -0.397 10.766 1.00 96.38 186 LYS A N 1
ATOM 1614 C CA . LYS A 1 186 ? 23.334 -0.243 9.301 1.00 96.38 186 LYS A CA 1
ATOM 1615 C C . LYS A 1 186 ? 22.364 -1.240 8.671 1.00 96.38 186 LYS A C 1
ATOM 1617 O O . LYS A 1 186 ? 21.575 -0.854 7.811 1.00 96.38 186 LYS A O 1
ATOM 1622 N N . ASN A 1 187 ? 22.405 -2.502 9.091 1.00 95.75 187 ASN A N 1
ATOM 1623 C CA . ASN A 1 187 ? 21.494 -3.526 8.580 1.00 95.75 187 ASN A CA 1
ATOM 1624 C C . ASN A 1 187 ? 20.041 -3.229 8.972 1.00 95.75 187 ASN A C 1
ATOM 1626 O O . ASN A 1 187 ? 19.160 -3.313 8.121 1.00 95.75 187 ASN A O 1
ATOM 1630 N N . LYS A 1 188 ? 19.795 -2.794 10.216 1.00 94.88 188 LYS A N 1
ATOM 1631 C CA . LYS A 1 188 ? 18.448 -2.427 10.670 1.00 94.88 188 LYS A CA 1
ATOM 1632 C C . LYS A 1 188 ? 17.904 -1.198 9.943 1.00 94.88 188 LYS A C 1
ATOM 1634 O O . LYS A 1 188 ? 16.727 -1.162 9.604 1.00 94.88 188 LYS A O 1
ATOM 1639 N N . ALA A 1 189 ? 18.760 -0.218 9.656 1.00 95.56 189 ALA A N 1
ATOM 1640 C CA . ALA A 1 189 ? 18.390 0.945 8.857 1.00 95.56 189 ALA A CA 1
ATOM 1641 C C . ALA A 1 189 ? 17.985 0.556 7.425 1.00 95.56 189 ALA A C 1
ATOM 1643 O O . ALA A 1 189 ? 16.979 1.058 6.931 1.00 95.56 189 ALA A O 1
ATOM 1644 N N . LYS A 1 190 ? 18.719 -0.366 6.783 1.00 96.56 190 LYS A N 1
ATOM 1645 C CA . LYS A 1 190 ? 18.355 -0.901 5.459 1.00 96.56 190 LYS A CA 1
ATOM 1646 C C . LYS A 1 190 ? 17.017 -1.643 5.490 1.00 96.56 190 LYS A C 1
ATOM 1648 O O . LYS A 1 190 ? 16.155 -1.347 4.678 1.00 96.56 190 LYS A O 1
ATOM 1653 N N . GLU A 1 191 ? 16.809 -2.518 6.474 1.00 94.62 191 GLU A N 1
ATOM 1654 C CA . GLU A 1 191 ? 15.546 -3.254 6.653 1.00 94.62 191 GLU A CA 1
ATOM 1655 C C . GLU A 1 191 ? 14.340 -2.308 6.792 1.00 94.62 191 GLU A C 1
ATOM 1657 O O . GLU A 1 191 ? 13.316 -2.496 6.135 1.00 94.62 191 GLU A O 1
ATOM 1662 N N . LEU A 1 192 ? 14.463 -1.267 7.625 1.00 95.31 192 LEU A N 1
ATOM 1663 C CA . LEU A 1 192 ? 13.408 -0.265 7.801 1.00 95.31 192 LEU A CA 1
ATOM 1664 C C . LEU A 1 192 ? 13.186 0.563 6.534 1.00 95.31 192 LEU A C 1
ATOM 1666 O O . LEU A 1 192 ? 12.044 0.875 6.209 1.00 95.31 192 LEU A O 1
ATOM 1670 N N . HIS A 1 193 ? 14.253 0.908 5.812 1.00 96.81 193 HIS A N 1
ATOM 1671 C CA . HIS A 1 193 ? 14.151 1.628 4.547 1.00 96.81 193 HIS A CA 1
ATOM 1672 C C . HIS A 1 193 ? 13.398 0.809 3.492 1.00 96.81 193 HIS A C 1
ATOM 1674 O O . HIS A 1 193 ? 12.432 1.306 2.917 1.00 96.81 193 HIS A O 1
ATOM 1680 N N . ASP A 1 194 ? 13.768 -0.460 3.310 1.00 95.88 194 ASP A N 1
ATOM 1681 C CA . ASP A 1 194 ? 13.105 -1.366 2.369 1.00 95.88 194 ASP A CA 1
ATOM 1682 C C . ASP A 1 194 ? 11.628 -1.573 2.744 1.00 95.88 194 ASP A C 1
ATOM 1684 O O . ASP A 1 194 ? 10.753 -1.579 1.876 1.00 95.88 194 ASP A O 1
ATOM 1688 N N . LEU A 1 195 ? 11.321 -1.687 4.043 1.00 94.31 195 LEU A N 1
ATOM 1689 C CA . LEU A 1 195 ? 9.944 -1.750 4.540 1.00 94.31 195 LEU A CA 1
ATOM 1690 C C . LEU A 1 195 ? 9.153 -0.475 4.212 1.00 94.31 195 LEU A C 1
ATOM 1692 O O . LEU A 1 195 ? 8.027 -0.575 3.731 1.00 94.31 195 LEU A O 1
ATOM 1696 N N . ILE A 1 196 ? 9.725 0.711 4.441 1.00 95.75 196 ILE A N 1
ATOM 1697 C CA . ILE A 1 196 ? 9.079 1.992 4.117 1.00 95.75 196 ILE A CA 1
ATOM 1698 C C . ILE A 1 196 ? 8.812 2.089 2.612 1.00 95.75 196 ILE A C 1
ATOM 1700 O O . ILE A 1 196 ? 7.703 2.435 2.219 1.00 95.75 196 ILE A O 1
ATOM 1704 N N . CYS A 1 197 ? 9.781 1.731 1.766 1.00 95.44 197 CYS A N 1
ATOM 1705 C CA . CYS A 1 197 ? 9.603 1.742 0.314 1.00 95.44 197 CYS A CA 1
ATOM 1706 C C . CYS A 1 197 ? 8.480 0.803 -0.152 1.00 95.44 197 CYS A C 1
ATOM 1708 O O . CYS A 1 197 ? 7.714 1.171 -1.045 1.00 95.44 197 CYS A O 1
ATOM 1710 N N . ARG A 1 198 ? 8.350 -0.386 0.453 1.00 94.06 198 ARG A N 1
ATOM 1711 C CA . ARG A 1 198 ? 7.236 -1.305 0.165 1.00 94.06 198 ARG A CA 1
ATOM 1712 C C . ARG A 1 198 ? 5.893 -0.723 0.601 1.00 94.06 198 ARG A C 1
ATOM 1714 O O . ARG A 1 198 ? 4.975 -0.660 -0.214 1.00 94.06 198 ARG A O 1
ATOM 1721 N N . LEU A 1 199 ? 5.803 -0.222 1.835 1.00 95.31 199 LEU A N 1
ATOM 1722 C CA . LEU A 1 199 ? 4.579 0.386 2.372 1.00 95.31 199 LEU A CA 1
ATOM 1723 C C . LEU A 1 199 ? 4.134 1.620 1.574 1.00 95.31 199 LEU A C 1
ATOM 1725 O O . LEU A 1 199 ? 2.940 1.806 1.366 1.00 95.31 199 LEU A O 1
ATOM 1729 N N . GLU A 1 200 ? 5.065 2.438 1.086 1.00 95.31 200 GLU A N 1
ATOM 1730 C CA . GLU A 1 200 ? 4.750 3.581 0.220 1.00 95.31 200 GLU A CA 1
ATOM 1731 C C . GLU A 1 200 ? 4.145 3.126 -1.120 1.00 95.31 200 GLU A C 1
ATOM 1733 O O . GLU A 1 200 ? 3.190 3.720 -1.626 1.00 95.31 200 GLU A O 1
ATOM 1738 N N . GLY A 1 201 ? 4.646 2.014 -1.669 1.00 93.56 201 GLY A N 1
ATOM 1739 C CA . GLY A 1 201 ? 4.049 1.360 -2.833 1.00 93.56 201 GLY A CA 1
ATOM 1740 C C . GLY A 1 201 ? 2.615 0.889 -2.574 1.00 93.56 201 GLY A C 1
ATOM 1741 O O . GLY A 1 201 ? 1.732 1.119 -3.406 1.00 93.56 201 GLY A O 1
ATOM 1742 N N . ASP A 1 202 ? 2.364 0.291 -1.409 1.00 93.81 202 ASP A N 1
ATOM 1743 C CA . ASP A 1 202 ? 1.022 -0.137 -1.002 1.00 93.81 202 ASP A CA 1
ATOM 1744 C C . ASP A 1 202 ? 0.077 1.057 -0.818 1.00 93.81 202 ASP A C 1
ATOM 1746 O O . ASP A 1 202 ? -1.071 1.013 -1.264 1.00 93.81 202 ASP A O 1
ATOM 1750 N N . ILE A 1 203 ? 0.552 2.149 -0.207 1.00 95.56 203 ILE A N 1
ATOM 1751 C CA . ILE A 1 203 ? -0.208 3.397 -0.052 1.00 95.56 203 ILE A CA 1
ATOM 1752 C C . ILE A 1 203 ? -0.618 3.940 -1.421 1.00 95.56 203 ILE A C 1
ATOM 1754 O O . ILE A 1 203 ? -1.781 4.309 -1.603 1.00 95.56 203 ILE A O 1
ATOM 1758 N N . TYR A 1 204 ? 0.295 3.952 -2.395 1.00 94.12 204 TYR A N 1
ATOM 1759 C CA . TYR A 1 204 ? -0.013 4.389 -3.754 1.00 94.12 204 TYR A CA 1
ATOM 1760 C C . TYR A 1 204 ? -1.120 3.537 -4.389 1.00 94.12 204 TYR A C 1
ATOM 1762 O O . TYR A 1 204 ? -2.120 4.080 -4.865 1.00 94.12 204 TYR A O 1
ATOM 1770 N N . ASP A 1 205 ? -0.989 2.209 -4.357 1.00 92.69 205 ASP A N 1
ATOM 1771 C CA . ASP A 1 205 ? -1.971 1.306 -4.965 1.00 92.69 205 ASP A CA 1
ATOM 1772 C C . ASP A 1 205 ? -3.338 1.377 -4.259 1.00 92.69 205 ASP A C 1
ATOM 1774 O O . ASP A 1 205 ? -4.383 1.382 -4.920 1.00 92.69 205 ASP A O 1
ATOM 1778 N N . LEU A 1 206 ? -3.354 1.482 -2.927 1.00 94.31 206 LEU A N 1
ATOM 1779 C CA . LEU A 1 206 ? -4.578 1.661 -2.143 1.00 94.31 206 LEU A CA 1
ATOM 1780 C C . LEU A 1 206 ? -5.238 3.013 -2.420 1.00 94.31 206 LEU A C 1
ATOM 1782 O O . LEU A 1 206 ? -6.458 3.065 -2.565 1.00 94.31 206 LEU A O 1
ATOM 1786 N N . SER A 1 207 ? -4.455 4.084 -2.554 1.00 91.38 207 SER A N 1
ATOM 1787 C CA . SER A 1 207 ? -4.952 5.416 -2.908 1.00 91.38 207 SER A CA 1
ATOM 1788 C C . SER A 1 207 ? -5.588 5.417 -4.301 1.00 91.38 207 SER A C 1
ATOM 1790 O O . SER A 1 207 ? -6.727 5.850 -4.457 1.00 91.38 207 SER A O 1
ATOM 1792 N N . GLN A 1 208 ? -4.931 4.810 -5.298 1.00 91.69 208 GLN A N 1
ATOM 1793 C CA . GLN A 1 208 ? -5.493 4.653 -6.647 1.00 91.69 208 GLN A CA 1
ATOM 1794 C C . GLN A 1 208 ? -6.809 3.859 -6.639 1.00 91.69 208 GLN A C 1
ATOM 1796 O O . GLN A 1 208 ? -7.787 4.253 -7.282 1.00 91.69 208 GLN A O 1
ATOM 1801 N N . ARG A 1 209 ? -6.868 2.752 -5.882 1.00 93.69 209 ARG A N 1
ATOM 1802 C CA . ARG A 1 209 ? -8.107 1.976 -5.699 1.00 93.69 209 ARG A CA 1
ATOM 1803 C C . ARG A 1 209 ? -9.198 2.809 -5.029 1.00 93.69 209 ARG A C 1
ATOM 1805 O O . ARG A 1 209 ? -10.337 2.774 -5.488 1.00 93.69 209 ARG A O 1
ATOM 1812 N N . PHE A 1 210 ? -8.856 3.566 -3.989 1.00 90.12 210 PHE A N 1
ATOM 1813 C CA . PHE A 1 210 ? -9.786 4.430 -3.269 1.00 90.12 210 PHE A CA 1
ATOM 1814 C C . PHE A 1 210 ? -10.353 5.533 -4.168 1.00 90.12 210 PHE A C 1
ATOM 1816 O O . PHE A 1 210 ? -11.564 5.752 -4.164 1.00 90.12 210 PHE A O 1
ATOM 1823 N N . THR A 1 211 ? -9.522 6.183 -4.989 1.00 88.19 211 THR A N 1
ATOM 1824 C CA . THR A 1 211 ? -9.973 7.178 -5.974 1.00 88.19 211 THR A CA 1
ATOM 1825 C C . THR A 1 211 ? -10.962 6.569 -6.963 1.00 88.19 211 THR A C 1
ATOM 1827 O O . THR A 1 211 ? -12.027 7.140 -7.190 1.00 88.19 211 THR A O 1
ATOM 1830 N N . ARG A 1 212 ? -10.660 5.382 -7.506 1.00 87.88 212 ARG A N 1
ATOM 1831 C CA . ARG A 1 212 ? -11.564 4.681 -8.428 1.00 87.88 212 ARG A CA 1
ATOM 1832 C C . ARG A 1 212 ? -12.897 4.321 -7.769 1.00 87.88 212 ARG A C 1
ATOM 1834 O O . ARG A 1 212 ? -13.947 4.617 -8.322 1.00 87.88 212 ARG A O 1
ATOM 1841 N N . GLN A 1 213 ? -12.862 3.729 -6.577 1.00 90.38 213 GLN A N 1
ATOM 1842 C CA . GLN A 1 213 ? -14.079 3.386 -5.834 1.00 90.38 213 GLN A CA 1
ATOM 1843 C C . GLN A 1 213 ? -14.903 4.630 -5.490 1.00 90.38 213 GLN A C 1
ATOM 1845 O O . GLN A 1 213 ? -16.125 4.602 -5.580 1.00 90.38 213 GLN A O 1
ATOM 1850 N N . SER A 1 214 ? -14.242 5.728 -5.122 1.00 86.25 214 SER A N 1
ATOM 1851 C CA . SER A 1 214 ? -14.898 7.003 -4.825 1.00 86.25 214 SER A CA 1
ATOM 1852 C C . SER A 1 214 ? -15.615 7.564 -6.052 1.00 86.25 214 SER A C 1
ATOM 1854 O O . SER A 1 214 ? -16.749 8.024 -5.930 1.00 86.25 214 SER A O 1
ATOM 1856 N N . TYR A 1 215 ? -14.995 7.472 -7.232 1.00 87.50 215 TYR A N 1
ATOM 1857 C CA . TYR A 1 215 ? -15.625 7.828 -8.504 1.00 87.50 215 TYR A CA 1
ATOM 1858 C C . TYR A 1 215 ? -16.857 6.956 -8.792 1.00 87.50 215 TYR A C 1
ATOM 1860 O O . TYR A 1 215 ? -17.944 7.490 -9.010 1.00 87.50 215 TYR A O 1
ATOM 1868 N N . ASP A 1 216 ? -16.721 5.629 -8.697 1.00 90.50 216 ASP A N 1
ATOM 1869 C CA . ASP A 1 216 ? -17.827 4.690 -8.929 1.00 90.50 216 ASP A CA 1
ATOM 1870 C C . ASP A 1 216 ? -19.000 4.953 -7.957 1.00 90.50 216 ASP A C 1
ATOM 1872 O O . ASP A 1 216 ? -20.170 4.930 -8.347 1.00 90.50 216 ASP A O 1
ATOM 1876 N N . MET A 1 217 ? -18.707 5.258 -6.685 1.00 86.12 217 MET A N 1
ATOM 1877 C CA . MET A 1 217 ? -19.719 5.619 -5.684 1.00 86.12 217 MET A CA 1
ATOM 1878 C C . MET A 1 217 ? -20.426 6.936 -6.012 1.00 86.12 217 MET A C 1
ATOM 1880 O O . MET A 1 217 ? -21.645 7.026 -5.847 1.00 86.12 217 MET A O 1
ATOM 1884 N N . GLN A 1 218 ? -19.695 7.949 -6.484 1.00 83.12 218 GLN A N 1
ATOM 1885 C CA . GLN A 1 218 ? -20.284 9.217 -6.924 1.00 83.12 218 GLN A CA 1
ATOM 1886 C C . GLN A 1 218 ? -21.199 9.018 -8.140 1.00 83.12 218 GLN A C 1
ATOM 1888 O O . GLN A 1 218 ? -22.315 9.540 -8.149 1.00 83.12 218 GLN A O 1
ATOM 1893 N N . GLU A 1 219 ? -20.782 8.220 -9.129 1.00 87.38 219 GLU A N 1
ATOM 1894 C CA . GLU A 1 219 ? -21.596 7.913 -10.312 1.00 87.38 219 GLU A CA 1
ATOM 1895 C C . GLU A 1 219 ? -22.877 7.151 -9.935 1.00 87.38 219 GLU A C 1
ATOM 1897 O O . GLU A 1 219 ? -23.971 7.490 -10.395 1.00 87.38 219 GLU A O 1
ATOM 1902 N N . LEU A 1 220 ? -22.776 6.149 -9.053 1.00 88.50 220 LEU A N 1
ATOM 1903 C CA . LEU A 1 220 ? -23.936 5.401 -8.560 1.00 88.50 220 LEU A CA 1
ATOM 1904 C C . LEU A 1 220 ? -24.898 6.281 -7.756 1.00 88.50 220 LEU A C 1
ATOM 1906 O O . LEU A 1 220 ? -26.113 6.172 -7.941 1.00 88.50 220 LEU A O 1
ATOM 1910 N N . ALA A 1 221 ? -24.379 7.164 -6.898 1.00 84.38 221 ALA A N 1
ATOM 1911 C CA . ALA A 1 221 ? -25.196 8.117 -6.151 1.00 84.38 221 ALA A CA 1
ATOM 1912 C C . ALA A 1 221 ? -25.951 9.069 -7.093 1.00 84.38 221 ALA A C 1
ATOM 1914 O O . ALA A 1 221 ? -27.138 9.334 -6.883 1.00 84.38 221 ALA A O 1
ATOM 1915 N N . GLU A 1 222 ? -25.302 9.532 -8.165 1.00 82.44 222 GLU A N 1
ATOM 1916 C CA . GLU A 1 222 ? -25.927 10.395 -9.167 1.00 82.44 222 GLU A CA 1
ATOM 1917 C C . GLU A 1 222 ? -26.976 9.652 -10.008 1.00 82.44 222 GLU A C 1
ATOM 1919 O O . GLU A 1 222 ? -28.099 10.135 -10.169 1.00 82.44 222 GLU A O 1
ATOM 1924 N N . ARG A 1 223 ? -26.681 8.426 -10.457 1.00 85.94 223 ARG A N 1
ATOM 1925 C CA . ARG A 1 223 ? -27.654 7.560 -11.146 1.00 85.94 223 ARG A CA 1
ATOM 1926 C C . ARG A 1 223 ? -28.879 7.290 -10.264 1.00 85.94 223 ARG A C 1
ATOM 1928 O O . ARG A 1 223 ? -30.012 7.395 -10.734 1.00 85.94 223 ARG A O 1
ATOM 1935 N N . ALA A 1 224 ? -28.678 7.008 -8.975 1.00 83.69 224 ALA A N 1
ATOM 1936 C CA . ALA A 1 224 ? -29.766 6.823 -8.015 1.00 83.69 224 ALA A CA 1
ATOM 1937 C C . ALA A 1 224 ? -30.605 8.101 -7.829 1.00 83.69 224 ALA A C 1
ATOM 1939 O O . ALA A 1 224 ? -31.836 8.029 -7.771 1.00 83.69 224 ALA A O 1
ATOM 1940 N N . ARG A 1 225 ? -29.973 9.284 -7.784 1.00 78.94 225 ARG A N 1
ATOM 1941 C CA . ARG A 1 225 ? -30.684 10.575 -7.762 1.00 78.94 225 ARG A CA 1
ATOM 1942 C C . ARG A 1 225 ? -31.538 10.785 -9.006 1.00 78.94 225 ARG A C 1
ATOM 1944 O O . ARG A 1 225 ? -32.688 11.198 -8.869 1.00 78.94 225 ARG A O 1
ATOM 1951 N N . GLN A 1 226 ? -31.020 10.477 -10.193 1.00 82.12 226 GLN A N 1
ATOM 1952 C CA . GLN A 1 226 ? -31.761 10.618 -11.451 1.00 82.12 226 GLN A CA 1
ATOM 1953 C C . GLN A 1 226 ? -32.991 9.703 -11.501 1.00 82.12 226 GLN A C 1
ATOM 1955 O O . GLN A 1 226 ? -34.081 10.170 -11.835 1.00 82.12 226 GLN A O 1
ATOM 1960 N N . ILE A 1 227 ? -32.851 8.439 -11.083 1.00 82.38 227 ILE A N 1
ATOM 1961 C CA . ILE A 1 227 ? -33.973 7.490 -10.980 1.00 82.38 227 ILE A CA 1
ATOM 1962 C C . ILE A 1 227 ? -35.035 8.015 -9.999 1.00 82.38 227 ILE A C 1
ATOM 1964 O O . ILE A 1 227 ? -36.223 8.049 -10.321 1.00 82.38 227 ILE A O 1
ATOM 1968 N N . ASN A 1 228 ? -34.618 8.495 -8.822 1.00 79.00 228 ASN A N 1
ATOM 1969 C CA . ASN A 1 228 ? -35.535 9.014 -7.802 1.00 79.00 228 ASN A CA 1
ATOM 1970 C C . ASN A 1 228 ? -36.218 10.332 -8.212 1.00 79.00 228 ASN A C 1
ATOM 1972 O O . ASN A 1 228 ? -37.379 10.555 -7.856 1.00 79.00 228 ASN A O 1
ATOM 1976 N N . LYS A 1 229 ? -35.539 11.182 -8.997 1.00 68.56 229 LYS A N 1
ATOM 1977 C CA . LYS A 1 229 ? -36.099 12.426 -9.550 1.00 68.56 229 LYS A CA 1
ATOM 1978 C C . LYS A 1 229 ? -37.266 12.154 -10.506 1.00 68.56 229 LYS A C 1
ATOM 1980 O O . LYS A 1 229 ? -38.195 12.954 -10.553 1.00 68.56 229 LYS A O 1
ATOM 1985 N N . GLY A 1 230 ? -37.260 11.011 -11.199 1.00 61.66 230 GLY A N 1
ATOM 1986 C CA . GLY A 1 230 ? -38.357 10.578 -12.071 1.00 61.66 230 GLY A CA 1
ATOM 1987 C C . GLY A 1 230 ? -39.623 10.110 -11.337 1.00 61.66 230 GLY A C 1
ATOM 1988 O O . GLY A 1 230 ? -40.689 10.080 -11.940 1.00 61.66 230 GLY A O 1
ATOM 1989 N N . GLY A 1 231 ? -39.538 9.766 -10.044 1.00 62.09 231 GLY A N 1
ATOM 1990 C CA . GLY A 1 231 ? -40.665 9.189 -9.297 1.00 62.09 231 GLY A CA 1
ATOM 1991 C C . GLY A 1 231 ? -41.412 10.157 -8.378 1.00 62.09 231 GLY A C 1
ATOM 1992 O O . GLY A 1 231 ? -42.578 9.925 -8.061 1.00 62.09 231 GLY A O 1
ATOM 1993 N N . LYS A 1 232 ? -40.760 11.222 -7.893 1.00 58.00 232 LYS A N 1
ATOM 1994 C CA . LYS A 1 232 ? -41.349 12.166 -6.929 1.00 58.00 232 LYS A CA 1
ATOM 1995 C C . LYS A 1 232 ? -40.748 13.551 -7.151 1.00 58.00 232 LYS A C 1
ATOM 1997 O O . LYS A 1 232 ? -39.611 13.792 -6.759 1.00 58.00 232 LYS A O 1
ATOM 2002 N N . ALA A 1 233 ? -41.528 14.470 -7.720 1.00 53.16 233 ALA A N 1
ATOM 2003 C CA . ALA A 1 233 ? -41.204 15.893 -7.852 1.00 53.16 233 ALA A CA 1
ATOM 2004 C C . ALA A 1 233 ? -41.187 16.608 -6.482 1.00 53.16 233 ALA A C 1
ATOM 2006 O O . ALA A 1 233 ? -41.913 17.571 -6.248 1.00 53.16 233 ALA A O 1
ATOM 2007 N N . LYS A 1 234 ? -40.391 16.112 -5.532 1.00 58.50 234 LYS A N 1
ATOM 2008 C CA . LYS A 1 234 ? -40.061 16.855 -4.318 1.00 58.50 234 LYS A CA 1
ATOM 2009 C C . LYS A 1 234 ? -38.964 17.846 -4.690 1.00 58.50 234 LYS A C 1
ATOM 2011 O O . LYS A 1 234 ? -38.018 17.477 -5.382 1.00 58.50 234 LYS A O 1
ATOM 2016 N N . ALA A 1 235 ? -39.160 19.100 -4.287 1.00 58.81 235 ALA A N 1
ATOM 2017 C CA . ALA A 1 235 ? -38.278 20.225 -4.572 1.00 58.81 235 ALA A CA 1
ATOM 2018 C C . ALA A 1 235 ? -36.802 19.820 -4.463 1.00 58.81 235 ALA A C 1
ATOM 2020 O O . ALA A 1 235 ? -36.417 19.169 -3.492 1.00 58.81 235 ALA A O 1
ATOM 2021 N N . ILE A 1 236 ? -35.997 20.203 -5.460 1.00 58.75 236 ILE A N 1
ATOM 2022 C CA . ILE A 1 236 ? -34.537 20.104 -5.393 1.00 58.75 236 ILE A CA 1
ATOM 2023 C C . ILE A 1 236 ? -34.129 20.900 -4.156 1.00 58.75 236 ILE A C 1
ATOM 2025 O O . ILE A 1 236 ? -34.148 22.130 -4.164 1.00 58.75 236 ILE A O 1
ATOM 2029 N N . THR A 1 237 ? -33.839 20.214 -3.056 1.00 62.66 237 THR A N 1
ATOM 2030 C CA . THR A 1 237 ? -33.216 20.865 -1.918 1.00 62.66 237 THR A CA 1
ATOM 2031 C C . THR A 1 237 ? -31.805 21.202 -2.382 1.00 62.66 237 THR A C 1
ATOM 2033 O O . THR A 1 237 ? -31.063 20.321 -2.802 1.00 62.66 237 THR A O 1
ATOM 2036 N N . ASN A 1 238 ? -31.411 22.476 -2.325 1.00 60.25 238 ASN A N 1
ATOM 2037 C CA . ASN A 1 238 ? -30.024 22.906 -2.568 1.00 60.25 238 ASN A CA 1
ATOM 2038 C C . ASN A 1 238 ? -29.071 22.425 -1.449 1.00 60.25 238 ASN A C 1
ATOM 2040 O O . ASN A 1 238 ? -28.082 23.082 -1.132 1.00 60.25 238 ASN A O 1
ATOM 2044 N N . ALA A 1 239 ? -29.400 21.312 -0.792 1.00 63.69 239 ALA A N 1
ATOM 2045 C CA . ALA A 1 239 ? -28.562 20.694 0.208 1.00 63.69 239 ALA A CA 1
ATOM 2046 C C . ALA A 1 239 ? -27.389 20.016 -0.519 1.00 63.69 239 ALA A C 1
ATOM 2048 O O . ALA A 1 239 ? -27.630 19.233 -1.443 1.00 63.69 239 ALA A O 1
ATOM 2049 N N . PRO A 1 240 ? -26.136 20.304 -0.129 1.00 63.56 240 PRO A N 1
ATOM 2050 C CA . PRO A 1 240 ? -24.974 19.602 -0.652 1.00 63.56 240 PRO A CA 1
ATOM 2051 C C . PRO A 1 240 ? -25.158 18.095 -0.479 1.00 63.56 240 PRO A C 1
ATOM 2053 O O . PRO A 1 240 ? -25.590 17.642 0.583 1.00 63.56 240 PRO A O 1
ATOM 2056 N N . ASP A 1 241 ? -24.829 17.322 -1.511 1.00 66.12 241 ASP A N 1
ATOM 2057 C CA . ASP A 1 241 ? -24.896 15.868 -1.434 1.00 66.12 241 ASP A CA 1
ATOM 2058 C C . ASP A 1 241 ? -23.941 15.354 -0.338 1.00 66.12 241 ASP A C 1
ATOM 2060 O O . ASP A 1 241 ? -22.722 15.515 -0.468 1.00 66.12 241 ASP A O 1
ATOM 2064 N N . PRO A 1 242 ? -24.454 14.716 0.733 1.00 67.88 242 PRO A N 1
ATOM 2065 C CA . PRO A 1 242 ? -23.615 14.227 1.821 1.00 67.88 242 PRO A CA 1
ATOM 2066 C C . PRO A 1 242 ? -22.614 13.158 1.361 1.00 67.88 242 PRO A C 1
ATOM 2068 O O . PRO A 1 242 ? -21.589 12.975 2.014 1.00 67.88 242 PRO A O 1
ATOM 2071 N N . LEU A 1 243 ? -22.876 12.456 0.251 1.00 66.19 243 LEU A N 1
ATOM 2072 C CA . LEU A 1 243 ? -21.937 11.491 -0.326 1.00 66.19 243 LEU A CA 1
ATOM 2073 C C . LEU A 1 243 ? -20.826 12.202 -1.106 1.00 66.19 243 LEU A C 1
ATOM 2075 O O . LEU A 1 243 ? -19.651 11.935 -0.856 1.00 66.19 243 LEU A O 1
ATOM 2079 N N . ALA A 1 244 ? -21.162 13.166 -1.970 1.00 66.81 244 ALA A N 1
ATOM 2080 C CA . ALA A 1 244 ? -20.164 14.001 -2.639 1.00 66.81 244 ALA A CA 1
ATOM 2081 C C . ALA A 1 244 ? -19.232 14.704 -1.637 1.00 66.81 244 ALA A C 1
ATOM 2083 O O . ALA A 1 244 ? -18.020 14.733 -1.845 1.00 66.81 244 ALA A O 1
ATOM 2084 N N . ALA A 1 245 ? -19.761 15.192 -0.511 1.00 67.25 245 ALA A N 1
ATOM 2085 C CA . ALA A 1 245 ? -18.949 15.796 0.547 1.00 67.25 245 ALA A CA 1
ATOM 2086 C C . ALA A 1 245 ? -17.954 14.806 1.185 1.00 67.25 245 ALA A C 1
ATOM 2088 O O . ALA A 1 245 ? -16.834 15.187 1.503 1.00 67.25 245 ALA A O 1
ATOM 2089 N N . LYS A 1 246 ? -18.321 13.527 1.341 1.00 67.62 246 LYS A N 1
ATOM 2090 C CA . LYS A 1 246 ? -17.432 12.501 1.919 1.00 67.62 246 LYS A CA 1
ATOM 2091 C C . LYS A 1 246 ? -16.335 12.040 0.957 1.00 67.62 246 LYS A C 1
ATOM 2093 O O . LYS A 1 246 ? -15.234 11.738 1.405 1.00 67.62 246 LYS A O 1
ATOM 2098 N N . PHE A 1 247 ? -16.631 11.963 -0.340 1.00 67.25 247 PHE A N 1
ATOM 2099 C CA . PHE A 1 247 ? -15.733 11.352 -1.331 1.00 67.25 247 PHE A CA 1
ATOM 2100 C C . PHE A 1 247 ? -14.923 12.350 -2.165 1.00 67.25 247 PHE A C 1
ATOM 2102 O O . PHE A 1 247 ? -13.952 11.958 -2.800 1.00 67.25 247 PHE A O 1
ATOM 2109 N N . SER A 1 248 ? -15.295 13.632 -2.188 1.00 67.25 248 SER A N 1
ATOM 2110 C CA . SER A 1 248 ? -14.600 14.648 -2.997 1.00 67.25 248 SER A CA 1
ATOM 2111 C C . SER A 1 248 ? -13.233 15.067 -2.444 1.00 67.25 248 SER A C 1
ATOM 2113 O O . SER A 1 248 ? -12.526 15.827 -3.099 1.00 67.25 248 SER A O 1
ATOM 2115 N N . GLY A 1 249 ? -12.860 14.620 -1.238 1.00 68.62 249 GLY A N 1
ATOM 2116 C CA . GLY A 1 249 ? -11.650 15.081 -0.547 1.00 68.62 249 GLY A CA 1
ATOM 2117 C C . GLY A 1 249 ? -11.718 16.546 -0.096 1.00 68.62 249 GLY A C 1
ATOM 2118 O O . GLY A 1 249 ? -10.761 17.053 0.485 1.00 68.62 249 GLY A O 1
ATOM 2119 N N . ILE A 1 250 ? -12.845 17.223 -0.336 1.00 67.00 250 ILE A N 1
ATOM 2120 C CA . ILE A 1 250 ? -13.087 18.596 0.095 1.00 67.00 250 ILE A CA 1
ATOM 2121 C C . ILE A 1 250 ? -13.429 18.555 1.592 1.00 67.00 250 ILE A C 1
ATOM 2123 O O . ILE A 1 250 ? -14.342 17.821 1.981 1.00 67.00 250 ILE A O 1
ATOM 2127 N N . PRO A 1 251 ? -12.728 19.319 2.451 1.00 69.00 251 PRO A N 1
ATOM 2128 C CA . PRO A 1 251 ? -13.067 19.412 3.865 1.00 69.00 251 PRO A CA 1
ATOM 2129 C C . PRO A 1 251 ? -14.542 19.799 4.063 1.00 69.00 251 PRO A C 1
ATOM 2131 O O . PRO A 1 251 ? -15.072 20.597 3.283 1.00 69.00 251 PRO A O 1
ATOM 2134 N N . PRO A 1 252 ? -15.225 19.268 5.093 1.00 73.31 252 PRO A N 1
ATOM 2135 C CA . PRO A 1 252 ? -16.621 19.609 5.340 1.00 73.31 252 PRO A CA 1
ATOM 2136 C C . PRO A 1 252 ? -16.768 21.122 5.536 1.00 73.31 252 PRO A C 1
ATOM 2138 O O . PRO A 1 252 ? -15.942 21.749 6.202 1.00 73.31 252 PRO A O 1
ATOM 2141 N N . MET A 1 253 ? -17.824 21.713 4.967 1.00 73.38 253 MET A N 1
ATOM 2142 C CA . MET A 1 253 ? -18.087 23.140 5.153 1.00 73.38 253 MET A CA 1
ATOM 2143 C C . MET A 1 253 ? -18.260 23.448 6.640 1.00 73.38 253 MET A C 1
ATOM 2145 O O . MET A 1 253 ? -19.136 22.891 7.304 1.00 73.38 253 MET A O 1
ATOM 2149 N N . VAL A 1 254 ? -17.440 24.364 7.150 1.00 77.56 254 VAL A N 1
ATOM 2150 C CA . VAL A 1 254 ? -17.580 24.880 8.511 1.00 77.56 254 VAL A CA 1
ATOM 2151 C C . VAL A 1 254 ? -18.756 25.849 8.522 1.00 77.56 254 VAL A C 1
ATOM 2153 O O . VAL A 1 254 ? -18.760 26.853 7.808 1.00 77.56 254 VAL A O 1
ATOM 2156 N N . VAL A 1 255 ? -19.783 25.543 9.314 1.00 76.31 255 VAL A N 1
ATOM 2157 C CA . VAL A 1 255 ? -20.924 26.445 9.478 1.00 76.31 255 VAL A CA 1
ATOM 2158 C C . VAL A 1 255 ? -20.491 27.585 10.401 1.00 76.31 255 VAL A C 1
ATOM 2160 O O . VAL A 1 255 ? -20.293 27.381 11.593 1.00 76.31 255 VAL A O 1
ATOM 2163 N N . MET A 1 256 ? -20.309 28.779 9.833 1.00 79.31 256 MET A N 1
ATOM 2164 C CA . MET A 1 256 ? -19.839 29.972 10.560 1.00 79.31 256 MET A CA 1
ATOM 2165 C C . MET A 1 256 ? -20.915 30.634 11.430 1.00 79.31 256 MET A C 1
ATOM 2167 O O . MET A 1 256 ? -20.601 31.489 12.249 1.00 79.31 256 MET A O 1
ATOM 2171 N N . TYR A 1 257 ? -22.177 30.264 11.233 1.00 79.69 257 TYR A N 1
ATOM 2172 C CA . TYR A 1 257 ? -23.321 30.743 11.999 1.00 79.69 257 TYR A CA 1
ATOM 2173 C C . TYR A 1 257 ? -23.957 29.571 12.736 1.00 79.69 257 TYR A C 1
ATOM 2175 O O . TYR A 1 257 ? -24.002 28.447 12.232 1.00 79.69 257 TYR A O 1
ATOM 2183 N N . SER A 1 258 ? -24.493 29.824 13.927 1.00 78.88 258 SER A N 1
ATOM 2184 C CA . SER A 1 258 ? -25.310 28.805 14.583 1.00 78.88 258 SER A CA 1
ATOM 2185 C C . SER A 1 258 ? -26.537 28.534 13.713 1.00 78.88 258 SER A C 1
ATOM 2187 O O . SER A 1 258 ? -27.165 29.468 13.207 1.00 78.88 258 SER A O 1
ATOM 2189 N N . GLN A 1 259 ? -26.928 27.264 13.559 1.00 72.38 259 GLN A N 1
ATOM 2190 C CA . GLN A 1 259 ? -28.175 26.914 12.864 1.00 72.38 259 GLN A CA 1
ATOM 2191 C C . GLN A 1 259 ? -29.398 27.609 13.490 1.00 72.38 259 GLN A C 1
ATOM 2193 O O . GLN A 1 259 ? -30.419 27.759 12.827 1.00 72.38 259 GLN A O 1
ATOM 2198 N N . TYR A 1 260 ? -29.271 28.079 14.734 1.00 74.69 260 TYR A N 1
ATOM 2199 C CA . TYR A 1 260 ? -30.302 28.784 15.488 1.00 74.69 260 TYR A CA 1
ATOM 2200 C C . TYR A 1 260 ? -30.210 30.313 15.400 1.00 74.69 260 TYR A C 1
ATOM 2202 O O . TYR A 1 260 ? -31.175 30.987 15.741 1.00 74.69 260 TYR A O 1
ATOM 2210 N N . GLU A 1 261 ? -29.098 30.882 14.922 1.00 76.12 261 GLU A N 1
ATOM 2211 C CA . GLU A 1 261 ? -28.860 32.337 14.947 1.00 76.12 261 GLU A CA 1
ATOM 2212 C C . GLU A 1 261 ? -29.893 33.117 14.117 1.00 76.12 261 GLU A C 1
ATOM 2214 O O . GLU A 1 261 ? -30.277 34.232 14.458 1.00 76.12 261 GLU A O 1
ATOM 2219 N N . ARG A 1 262 ? -30.384 32.509 13.029 1.00 73.69 262 ARG A N 1
ATOM 2220 C CA . ARG A 1 262 ? -31.372 33.106 12.111 1.00 73.69 262 ARG A CA 1
ATOM 2221 C C . ARG A 1 262 ? -32.779 32.537 12.267 1.00 73.69 262 ARG A C 1
ATOM 2223 O O . ARG A 1 262 ? -33.671 32.888 11.491 1.00 73.69 262 ARG A O 1
ATOM 2230 N N . VAL A 1 263 ? -32.996 31.651 13.237 1.00 76.06 263 VAL A N 1
ATOM 2231 C CA . VAL A 1 263 ? -34.322 31.086 13.488 1.00 76.06 263 VAL A CA 1
ATOM 2232 C C . VAL A 1 263 ? -35.127 32.124 14.258 1.00 76.06 263 VAL A C 1
ATOM 2234 O O . VAL A 1 263 ? -34.818 32.448 15.402 1.00 76.06 263 VAL A O 1
ATOM 2237 N N . LYS A 1 264 ? -36.172 32.671 13.625 1.00 78.38 264 LYS A N 1
ATOM 2238 C CA . LYS A 1 264 ? -37.129 33.533 14.328 1.00 78.38 264 LYS A CA 1
ATOM 2239 C C . LYS A 1 264 ? -37.778 32.721 15.445 1.00 78.38 264 LYS A C 1
ATOM 2241 O O . LYS A 1 264 ? -38.363 31.678 15.172 1.00 78.38 264 LYS A O 1
ATOM 2246 N N . ASP A 1 265 ? -37.678 33.221 16.675 1.00 81.62 265 ASP A N 1
ATOM 2247 C CA . ASP A 1 265 ? -38.285 32.594 17.848 1.00 81.62 265 ASP A CA 1
ATOM 2248 C C . ASP A 1 265 ? -39.797 32.390 17.615 1.00 81.62 265 ASP A C 1
ATOM 2250 O O . ASP A 1 265 ? -40.508 33.389 17.435 1.00 81.62 265 ASP A O 1
ATOM 2254 N N . PRO A 1 266 ? -40.289 31.135 17.598 1.00 83.00 266 PRO A N 1
ATOM 2255 C CA . PRO A 1 266 ? -41.698 30.839 17.365 1.00 83.00 266 PRO A CA 1
ATOM 2256 C C . PRO A 1 266 ? -42.589 31.175 18.572 1.00 83.00 266 PRO A C 1
ATOM 2258 O O . PRO A 1 266 ? -43.812 31.134 18.445 1.00 83.00 266 PRO A O 1
ATOM 2261 N N . ARG A 1 267 ? -42.012 31.494 19.740 1.00 81.69 267 ARG A N 1
ATOM 2262 C CA . ARG A 1 267 ? -42.758 31.833 20.960 1.00 81.69 267 ARG A CA 1
ATOM 2263 C C . ARG A 1 267 ? -43.484 33.174 20.826 1.00 81.69 267 ARG A C 1
ATOM 2265 O O . ARG A 1 267 ? -43.008 34.108 20.171 1.00 81.69 267 ARG A O 1
ATOM 2272 N N . SER A 1 268 ? -44.637 33.290 21.489 1.00 83.38 268 SER A N 1
ATOM 2273 C CA . SER A 1 268 ? -45.420 34.529 21.509 1.00 83.38 268 SER A CA 1
ATOM 2274 C C . SER A 1 268 ? -44.682 35.648 22.265 1.00 83.38 268 SER A C 1
ATOM 2276 O O . SER A 1 268 ? -43.758 35.397 23.042 1.00 83.38 268 SER A O 1
ATOM 2278 N N . PHE A 1 269 ? -45.085 36.914 22.081 1.00 81.19 269 PHE A N 1
ATOM 2279 C CA . PHE A 1 269 ? -44.473 38.038 22.813 1.00 81.19 269 PHE A CA 1
ATOM 2280 C C . PHE A 1 269 ? -44.569 37.866 24.340 1.00 81.19 269 PHE A C 1
ATOM 2282 O O . PHE A 1 269 ? -43.621 38.190 25.055 1.00 81.19 269 PHE A O 1
ATOM 2289 N N . LYS A 1 270 ? -45.681 37.302 24.829 1.00 81.38 270 LYS A N 1
ATOM 2290 C CA . LYS A 1 270 ? -45.915 37.048 26.256 1.00 81.38 270 LYS A CA 1
ATOM 2291 C C . LYS A 1 270 ? -44.924 36.021 26.821 1.00 81.38 270 LYS A C 1
ATOM 2293 O O . LYS A 1 270 ? -44.397 36.244 27.906 1.00 81.38 270 LYS A O 1
ATOM 2298 N N . ASP A 1 271 ? -44.615 34.976 26.052 1.00 80.25 271 ASP A N 1
ATOM 2299 C CA . ASP A 1 271 ? -43.694 33.897 26.444 1.00 80.25 271 ASP A CA 1
ATOM 2300 C C . ASP A 1 271 ? -42.219 34.309 26.334 1.00 80.25 271 ASP A C 1
ATOM 2302 O O . ASP A 1 271 ? -41.377 33.852 27.098 1.00 80.25 271 ASP A O 1
ATOM 2306 N N . ARG A 1 272 ? -41.870 35.205 25.400 1.00 79.25 272 ARG A N 1
ATOM 2307 C CA . ARG A 1 272 ? -40.505 35.761 25.332 1.00 79.25 272 ARG A CA 1
ATOM 2308 C C . ARG A 1 272 ? -40.192 36.674 26.510 1.00 79.25 272 ARG A C 1
ATOM 2310 O O . ARG A 1 272 ? -39.052 36.721 26.960 1.00 79.25 272 ARG A O 1
ATOM 2317 N N . ARG A 1 273 ? -41.196 37.386 27.030 1.00 75.19 273 ARG A N 1
ATOM 2318 C CA . ARG A 1 273 ? -41.025 38.313 28.156 1.00 75.19 273 ARG A CA 1
ATOM 2319 C C . ARG A 1 273 ? -40.547 37.605 29.429 1.00 75.19 273 ARG A C 1
ATOM 2321 O O . ARG A 1 273 ? -39.757 38.184 30.168 1.00 75.19 273 ARG A O 1
ATOM 2328 N N . THR A 1 274 ? -40.957 36.357 29.664 1.00 72.69 274 THR A N 1
ATOM 2329 C CA . THR A 1 274 ? -40.544 35.571 30.845 1.00 72.69 274 THR A CA 1
ATOM 2330 C C . THR A 1 274 ? -39.089 35.099 30.787 1.00 72.69 274 THR A C 1
ATOM 2332 O O . THR A 1 274 ? -38.569 34.592 31.770 1.00 72.69 274 THR A O 1
ATOM 2335 N N . VAL A 1 275 ? -38.405 35.241 29.646 1.00 71.00 275 VAL A N 1
ATOM 2336 C CA . VAL A 1 275 ? -36.953 34.998 29.556 1.00 71.00 275 VAL A CA 1
ATOM 2337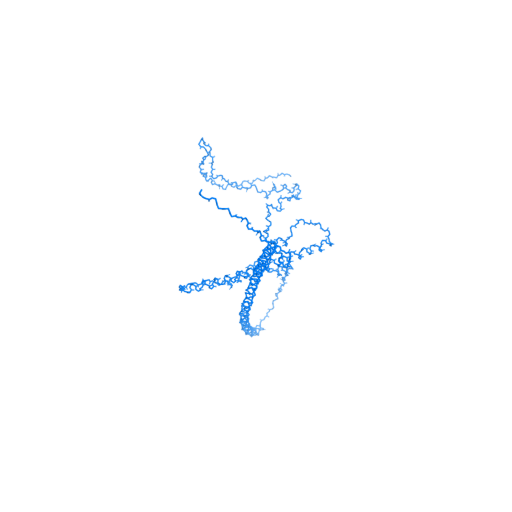 C C . VAL A 1 275 ? -36.169 36.167 30.161 1.00 71.00 275 VAL A C 1
ATOM 2339 O O . VAL A 1 275 ? -35.070 35.974 30.663 1.00 71.00 275 VAL A O 1
ATOM 2342 N N . PHE A 1 276 ? -36.757 37.366 30.151 1.00 69.75 276 PHE A N 1
ATOM 2343 C CA . PHE A 1 276 ? -36.166 38.601 30.674 1.00 69.75 276 PHE A CA 1
ATOM 2344 C C . PHE A 1 276 ? -36.786 39.043 32.010 1.00 69.75 276 PHE A C 1
ATOM 2346 O O . PHE A 1 276 ? -36.546 40.156 32.461 1.00 69.75 276 PHE A O 1
ATOM 2353 N N . THR A 1 277 ? -37.644 38.209 32.611 1.00 69.69 277 THR A N 1
ATOM 2354 C CA . THR A 1 277 ? -38.326 38.471 33.889 1.00 69.69 277 THR A CA 1
ATOM 2355 C C . THR A 1 277 ? -38.655 37.144 34.587 1.00 69.69 277 THR A C 1
ATOM 2357 O O . THR A 1 277 ? -39.201 36.245 33.955 1.00 69.69 277 THR A O 1
ATOM 2360 N N . GLY A 1 278 ? -38.363 37.002 35.884 1.00 70.06 278 GLY A N 1
ATOM 2361 C CA . GLY A 1 278 ? -38.696 35.810 36.686 1.00 70.06 278 GLY A CA 1
ATOM 2362 C C . GLY A 1 278 ? -37.479 35.117 37.309 1.00 70.06 278 GLY A C 1
ATOM 2363 O O . GLY A 1 278 ? -36.350 35.534 37.094 1.00 70.06 278 GLY A O 1
ATOM 2364 N N . ALA A 1 279 ? -37.706 34.041 38.071 1.00 67.62 279 ALA A N 1
ATOM 2365 C CA . ALA A 1 279 ? -36.669 33.358 38.862 1.00 67.62 279 ALA A CA 1
ATOM 2366 C C . ALA A 1 279 ? -35.491 32.788 38.041 1.00 67.62 279 ALA A C 1
ATOM 2368 O O . ALA A 1 279 ? -34.418 32.559 38.587 1.00 67.62 279 ALA A O 1
ATOM 2369 N N . ASN A 1 280 ? -35.684 32.575 36.735 1.00 65.06 280 ASN A N 1
ATOM 2370 C CA . ASN A 1 280 ? -34.645 32.081 35.824 1.00 65.06 280 ASN A CA 1
ATOM 2371 C C . ASN A 1 280 ? -33.842 33.212 35.157 1.00 65.06 280 ASN A C 1
ATOM 2373 O O . ASN A 1 280 ? -32.859 32.939 34.471 1.00 65.06 280 ASN A O 1
ATOM 2377 N N . TYR A 1 281 ? -34.271 34.466 35.314 1.00 67.50 281 TYR A N 1
ATOM 2378 C CA . TYR A 1 281 ? -33.537 35.631 34.840 1.00 67.50 281 TYR A CA 1
ATOM 2379 C C . TYR A 1 281 ? -32.518 36.024 35.914 1.00 67.50 281 TYR A C 1
ATOM 2381 O O . TYR A 1 281 ? -32.837 36.729 36.868 1.00 67.50 281 TYR A O 1
ATOM 2389 N N . ALA A 1 282 ? -31.296 35.512 35.783 1.00 62.50 282 ALA A N 1
ATOM 2390 C CA . ALA A 1 282 ? -30.175 35.925 36.615 1.00 62.50 282 ALA A CA 1
ATOM 2391 C C . ALA A 1 282 ? -29.511 37.166 35.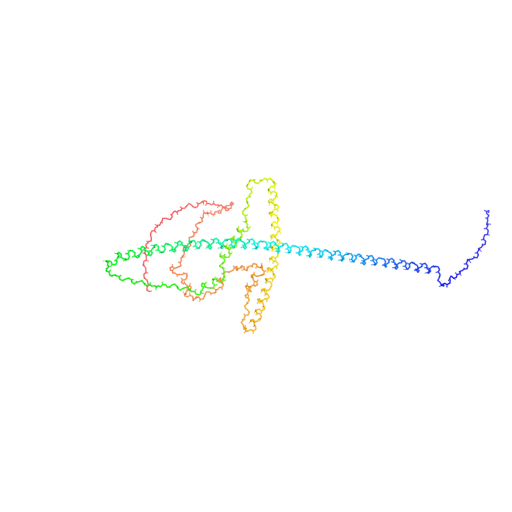994 1.00 62.50 282 ALA A C 1
ATOM 2393 O O . ALA A 1 282 ? -28.916 37.081 34.921 1.00 62.50 282 ALA A O 1
ATOM 2394 N N . GLU A 1 283 ? -29.593 38.314 36.673 1.00 62.81 283 GLU A N 1
ATOM 2395 C CA . GLU A 1 283 ? -28.810 39.521 36.342 1.00 62.81 283 GLU A CA 1
ATOM 2396 C C . GLU A 1 283 ? -27.356 39.452 36.838 1.00 62.81 283 GLU A C 1
ATOM 2398 O O . GLU A 1 283 ? -26.566 40.363 36.584 1.00 62.81 283 GLU A O 1
ATOM 2403 N N . GLU A 1 284 ? -26.966 38.369 37.513 1.00 60.38 284 GLU A N 1
ATOM 2404 C CA . GLU A 1 284 ? -25.615 38.182 38.041 1.00 60.38 284 GLU A CA 1
ATOM 2405 C C . GLU A 1 284 ? -24.626 37.755 36.951 1.00 60.38 284 GLU A C 1
ATOM 2407 O O . GLU A 1 284 ? -24.075 36.656 36.932 1.00 60.38 284 GLU A O 1
ATOM 2412 N N . TYR A 1 285 ? -24.317 38.680 36.051 1.00 65.00 285 TYR A N 1
ATOM 2413 C CA . TYR A 1 285 ? -22.969 38.707 35.505 1.00 65.00 285 TYR A CA 1
ATOM 2414 C C . TYR A 1 285 ? -22.075 39.208 36.640 1.00 65.00 285 TYR A C 1
ATOM 2416 O O . TYR A 1 285 ? -22.188 40.367 37.046 1.00 65.00 285 TYR A O 1
ATOM 2424 N N . GLN A 1 286 ? -21.185 38.362 37.163 1.00 65.56 286 GLN A N 1
ATOM 2425 C CA . GLN A 1 286 ? -20.078 38.842 37.987 1.00 65.56 286 GLN A CA 1
ATOM 2426 C C . GLN A 1 286 ? -19.276 39.821 37.127 1.00 65.56 286 GLN A C 1
ATOM 2428 O O . GLN A 1 286 ? -18.492 39.415 36.267 1.00 65.56 286 GLN A O 1
ATOM 2433 N N . ARG A 1 287 ? -19.524 41.127 37.291 1.00 66.31 287 ARG A N 1
ATOM 2434 C CA . ARG A 1 287 ? -18.706 42.151 36.647 1.00 66.31 287 ARG A CA 1
ATOM 2435 C C . ARG A 1 287 ? -17.289 41.933 37.150 1.00 66.31 287 ARG A C 1
ATOM 2437 O O . ARG A 1 287 ? -17.020 42.116 38.333 1.00 66.31 287 ARG A O 1
ATOM 2444 N N . ILE A 1 288 ? -16.402 41.516 36.251 1.00 73.19 288 ILE A N 1
ATOM 2445 C CA . ILE A 1 288 ? -14.974 41.432 36.537 1.00 73.19 288 ILE A CA 1
ATOM 2446 C C . ILE A 1 288 ? -14.544 42.854 36.903 1.00 73.19 288 ILE A C 1
ATOM 2448 O O . ILE A 1 288 ? -14.620 43.759 36.069 1.00 73.19 288 ILE A O 1
ATOM 2452 N N . ALA A 1 289 ? -14.181 43.068 38.168 1.00 69.62 289 ALA A N 1
ATOM 2453 C CA . ALA A 1 289 ? -13.684 44.358 38.616 1.00 69.62 289 ALA A CA 1
ATOM 2454 C C . ALA A 1 289 ? -12.405 44.693 37.829 1.00 69.62 289 ALA A C 1
ATOM 2456 O O . ALA A 1 289 ? -11.581 43.799 37.604 1.00 69.62 289 ALA A O 1
ATOM 2457 N N . PRO A 1 290 ? -12.227 45.944 37.373 1.00 71.88 290 PRO A N 1
ATOM 2458 C CA . PRO A 1 290 ? -11.022 46.324 36.655 1.00 71.88 290 PRO A CA 1
ATOM 2459 C C . PRO A 1 290 ? -9.808 46.110 37.563 1.00 71.88 290 PRO A C 1
ATOM 2461 O O . PRO A 1 290 ? -9.742 46.652 38.664 1.00 71.88 290 PRO A O 1
ATOM 2464 N N . SER A 1 291 ? -8.839 45.322 37.098 1.00 72.31 291 SER A N 1
ATOM 2465 C CA . SER A 1 291 ? -7.591 45.079 37.829 1.00 72.31 291 SER A CA 1
ATOM 2466 C C . SER A 1 291 ? -6.730 46.339 37.925 1.00 72.31 291 SER A C 1
ATOM 2468 O O . SER A 1 291 ? -5.930 46.483 38.852 1.00 72.31 291 SER A O 1
ATOM 2470 N N . HIS A 1 292 ? -6.881 47.242 36.953 1.00 74.06 292 HIS A N 1
ATOM 2471 C CA . HIS A 1 292 ? -6.045 48.415 36.749 1.00 74.06 292 HIS A CA 1
ATOM 2472 C C . HIS A 1 292 ? -6.907 49.616 36.378 1.00 74.06 292 HIS A C 1
ATOM 2474 O O . HIS A 1 292 ? -7.782 49.520 35.515 1.00 74.06 292 HIS A O 1
ATOM 2480 N N . MET A 1 293 ? -6.626 50.760 36.995 1.00 70.94 293 MET A N 1
ATOM 2481 C CA . MET A 1 293 ? -7.167 52.038 36.550 1.00 70.94 293 MET A CA 1
ATOM 2482 C C . MET A 1 293 ? -6.178 52.696 35.590 1.00 70.94 293 MET A C 1
ATOM 2484 O O . MET A 1 293 ? -5.000 52.837 35.910 1.00 70.94 293 MET A O 1
ATOM 2488 N N . LEU A 1 294 ? -6.648 53.100 34.410 1.00 75.56 294 LEU A N 1
ATOM 2489 C CA . LEU A 1 294 ? -5.878 53.943 33.495 1.00 75.56 294 LEU A CA 1
ATOM 2490 C C . LEU A 1 294 ? -6.218 55.407 33.767 1.00 75.56 294 LEU A C 1
ATOM 2492 O O . LEU A 1 294 ? -7.378 55.805 33.674 1.00 75.56 294 LEU A O 1
ATOM 2496 N N . VAL A 1 295 ? -5.203 56.202 34.080 1.00 80.38 295 VAL A N 1
ATOM 2497 C CA . VAL A 1 295 ? -5.305 57.649 34.266 1.00 80.38 295 VAL A CA 1
ATOM 2498 C C . VAL A 1 295 ? -4.614 58.322 33.087 1.00 80.38 295 VAL A C 1
ATOM 2500 O O . VAL A 1 295 ? -3.481 57.982 32.754 1.00 80.38 295 VAL A O 1
ATOM 2503 N N . MET A 1 296 ? -5.298 59.264 32.437 1.00 79.56 296 MET A N 1
ATOM 2504 C CA . MET A 1 296 ? -4.648 60.145 31.468 1.00 79.56 296 MET A CA 1
ATOM 2505 C C . MET A 1 296 ? -3.902 61.248 32.209 1.00 79.56 296 MET A C 1
ATOM 2507 O O . MET A 1 296 ? -4.519 62.034 32.927 1.00 79.56 296 MET A O 1
ATOM 2511 N N . THR A 1 297 ? -2.589 61.299 32.014 1.00 82.81 297 THR A N 1
ATOM 2512 C CA . THR A 1 297 ? -1.733 62.427 32.381 1.00 82.81 297 THR A CA 1
ATOM 2513 C C . THR A 1 297 ? -1.293 63.160 31.114 1.00 82.81 297 THR A C 1
ATOM 2515 O O . THR A 1 297 ? -1.466 62.665 29.998 1.00 82.81 297 THR A O 1
ATOM 2518 N N . ASP A 1 298 ? -0.687 64.335 31.277 1.00 80.75 298 ASP A N 1
ATOM 2519 C CA . ASP A 1 298 ? -0.162 65.140 30.164 1.00 80.75 298 ASP A CA 1
ATOM 2520 C C . ASP A 1 298 ? 0.956 64.413 29.375 1.00 80.75 298 ASP A C 1
ATOM 2522 O O . ASP A 1 298 ? 1.294 64.803 28.259 1.00 80.75 298 ASP A O 1
ATOM 2526 N N . GLU A 1 299 ? 1.494 63.318 29.928 1.00 77.44 299 GLU A N 1
ATOM 2527 C CA . GLU A 1 299 ? 2.506 62.438 29.326 1.00 77.44 299 GLU A CA 1
ATOM 2528 C C . GLU A 1 299 ? 1.916 61.165 28.674 1.00 77.44 299 GLU A C 1
ATOM 2530 O O . GLU A 1 299 ? 2.661 60.346 28.133 1.00 77.44 299 GLU A O 1
ATOM 2535 N N . GLY A 1 300 ? 0.589 60.975 28.707 1.00 79.62 300 GLY A N 1
ATOM 2536 C CA . GLY A 1 300 ? -0.114 59.824 28.129 1.00 79.62 300 GLY A CA 1
ATOM 2537 C C . GLY A 1 300 ? -0.928 59.009 29.142 1.00 79.62 300 GLY A C 1
ATOM 2538 O O . GLY A 1 300 ? -1.187 59.430 30.265 1.00 79.62 300 GLY A O 1
ATOM 2539 N N . PHE A 1 301 ? -1.381 57.819 28.739 1.00 76.25 301 PHE A N 1
ATOM 2540 C CA . PHE A 1 301 ? -2.117 56.915 29.629 1.00 76.25 301 PHE A CA 1
ATOM 2541 C C . PHE A 1 301 ? -1.153 56.177 30.563 1.00 76.25 301 PHE A C 1
ATOM 2543 O O . PHE A 1 301 ? -0.332 55.384 30.103 1.00 76.25 301 PHE A O 1
ATOM 2550 N N . GLN A 1 302 ? -1.287 56.385 31.872 1.00 72.31 302 GLN A N 1
ATOM 2551 C CA . GLN A 1 302 ? -0.523 55.674 32.897 1.00 72.31 302 GLN A CA 1
ATOM 2552 C C . GLN A 1 302 ? -1.436 54.770 33.736 1.00 72.31 302 GLN A C 1
ATOM 2554 O O . GLN A 1 302 ? -2.592 55.094 34.007 1.00 72.31 302 GLN A O 1
ATOM 2559 N N . ILE A 1 303 ? -0.917 53.609 34.143 1.00 73.94 303 ILE A N 1
ATOM 2560 C CA . ILE A 1 303 ? -1.627 52.660 35.009 1.00 73.94 303 ILE A CA 1
ATOM 2561 C C . ILE A 1 303 ? -1.486 53.134 36.459 1.00 73.94 303 ILE A C 1
ATOM 2563 O O . ILE A 1 303 ? -0.406 53.058 37.042 1.00 73.94 303 ILE A O 1
ATOM 2567 N N . ALA A 1 304 ? -2.575 53.616 37.050 1.00 63.75 304 ALA A N 1
ATOM 2568 C CA . ALA A 1 304 ? -2.618 54.060 38.434 1.00 63.75 304 ALA A CA 1
ATOM 2569 C C . ALA A 1 304 ? -3.054 52.908 39.351 1.00 63.75 304 ALA A C 1
ATOM 2571 O O . ALA A 1 304 ? -4.247 52.683 39.523 1.00 63.75 304 ALA A O 1
ATOM 2572 N N . GLY A 1 305 ? -2.076 52.206 39.940 1.00 58.94 305 GLY A N 1
ATOM 2573 C CA . GLY A 1 305 ? -2.235 51.318 41.106 1.00 58.94 305 GLY A CA 1
ATOM 2574 C C . GLY A 1 305 ? -3.092 50.052 40.916 1.00 58.94 305 GLY A C 1
ATOM 2575 O O . GLY A 1 305 ? -4.116 50.045 40.239 1.00 58.94 305 GLY A O 1
ATOM 2576 N N . ALA A 1 306 ? -2.687 48.945 41.545 1.00 54.19 306 ALA A N 1
ATOM 2577 C CA . ALA A 1 306 ? -3.554 47.775 41.683 1.00 54.19 306 ALA A CA 1
ATOM 2578 C C . ALA A 1 306 ? -4.691 48.119 42.656 1.00 54.19 306 ALA A C 1
ATOM 2580 O O . ALA A 1 306 ? -4.423 48.581 43.764 1.00 54.19 306 ALA A O 1
ATOM 2581 N N . ALA A 1 307 ? -5.945 47.912 42.254 1.00 54.56 307 ALA A N 1
ATOM 2582 C CA . ALA A 1 307 ? -7.074 48.054 43.166 1.00 54.56 307 ALA A CA 1
ATOM 2583 C C . ALA A 1 307 ? -6.939 47.000 44.280 1.00 54.56 307 ALA A C 1
ATOM 2585 O O . ALA A 1 307 ? -7.104 45.805 44.028 1.00 54.56 307 ALA A O 1
ATOM 2586 N N . GLU A 1 308 ? -6.577 47.425 45.494 1.00 51.22 308 GLU A N 1
ATOM 2587 C CA . GLU A 1 308 ? -6.519 46.544 46.660 1.00 51.22 308 GLU A CA 1
ATOM 2588 C C . GLU A 1 308 ? -7.897 45.908 46.887 1.00 51.22 308 GLU A C 1
ATOM 2590 O O . GLU A 1 308 ? -8.920 46.591 46.968 1.00 51.22 308 GLU A O 1
ATOM 2595 N N . GLY A 1 309 ? -7.921 44.575 46.936 1.00 45.31 309 GLY A N 1
ATOM 2596 C CA . GLY A 1 309 ? -9.136 43.781 47.060 1.00 45.31 309 GLY A CA 1
ATOM 2597 C C . GLY A 1 309 ? -9.875 44.064 48.366 1.00 45.31 309 GLY A C 1
ATOM 2598 O O . GLY A 1 309 ? -9.493 43.573 49.426 1.00 45.31 309 GLY A O 1
ATOM 2599 N N . GLY A 1 310 ? -10.969 44.818 48.280 1.00 41.78 310 GLY A N 1
ATOM 2600 C CA . GLY A 1 310 ? -11.950 44.941 49.353 1.00 41.78 310 GLY A CA 1
ATOM 2601 C C . GLY A 1 310 ? -12.752 43.647 49.479 1.00 41.78 310 GLY A C 1
ATOM 2602 O O . GLY A 1 310 ? -13.517 43.294 48.584 1.00 41.78 310 GLY A O 1
ATOM 2603 N N . GLY A 1 311 ? -12.556 42.921 50.580 1.00 35.88 311 GLY A N 1
ATOM 2604 C CA . GLY A 1 311 ? -13.277 41.688 50.884 1.00 35.88 311 GLY A CA 1
ATOM 2605 C C . GLY A 1 311 ? -14.784 41.920 51.009 1.00 35.88 311 GLY A C 1
ATOM 2606 O O . GLY A 1 311 ? -15.234 42.733 51.814 1.00 35.88 311 GLY A O 1
ATOM 2607 N N . HIS A 1 312 ? -15.571 41.170 50.239 1.00 46.53 312 HIS A N 1
ATOM 2608 C CA . HIS A 1 312 ? -17.016 41.105 50.418 1.00 46.53 312 HIS A CA 1
ATOM 2609 C C . HIS A 1 312 ? -17.334 40.258 51.656 1.00 46.53 312 HIS A C 1
ATOM 2611 O O . HIS A 1 312 ? -17.331 39.028 51.609 1.00 46.53 312 HIS A O 1
ATOM 2617 N N . SER A 1 313 ? -17.598 40.927 52.780 1.00 40.47 313 SER A N 1
ATOM 2618 C CA . SER A 1 313 ? -18.295 40.321 53.907 1.00 40.47 313 SER A CA 1
ATOM 2619 C C . SER A 1 313 ? -19.740 40.035 53.494 1.00 40.47 313 SER A C 1
ATOM 2621 O O . SER A 1 313 ? -20.476 40.911 53.040 1.00 40.47 313 SER A O 1
ATOM 2623 N N . ALA A 1 314 ? -20.136 38.771 53.624 1.00 40.41 314 ALA A N 1
ATOM 2624 C CA . ALA A 1 314 ? -21.502 38.315 53.433 1.00 40.41 314 ALA A CA 1
ATOM 2625 C C . ALA A 1 314 ? -22.400 38.932 54.520 1.00 40.41 314 ALA A C 1
ATOM 2627 O O . ALA A 1 314 ? -22.462 38.434 55.644 1.00 40.41 314 ALA A O 1
ATOM 2628 N N . ALA A 1 315 ? -23.068 40.042 54.204 1.00 43.88 315 ALA A N 1
ATOM 2629 C CA . ALA A 1 315 ? -24.104 40.622 55.047 1.00 43.88 315 ALA A CA 1
ATOM 2630 C C . ALA A 1 315 ? -25.475 40.077 54.624 1.00 43.88 315 ALA A C 1
ATOM 2632 O O . ALA A 1 315 ? -25.924 40.257 53.494 1.00 43.88 315 ALA A O 1
ATOM 2633 N N . SER A 1 316 ? -26.092 39.371 55.569 1.00 37.41 316 SER A N 1
ATOM 2634 C CA . SER A 1 316 ? -27.396 38.715 55.516 1.00 37.41 316 SER A CA 1
ATOM 2635 C C . SER A 1 316 ? -28.520 39.622 55.001 1.00 37.41 316 SER A C 1
ATOM 2637 O O . SER A 1 316 ? -28.668 40.760 55.442 1.00 37.41 316 SER A O 1
ATOM 2639 N N . ALA A 1 317 ? -29.357 39.070 54.123 1.00 43.38 317 ALA A N 1
ATOM 2640 C CA . ALA A 1 317 ? -30.589 39.679 53.633 1.00 43.38 317 ALA A CA 1
ATOM 2641 C C . ALA A 1 317 ? -31.609 39.940 54.762 1.00 43.38 317 ALA A C 1
ATOM 2643 O O . ALA A 1 317 ? -31.768 39.081 55.635 1.00 43.38 317 ALA A O 1
ATOM 2644 N N . PRO A 1 318 ? -32.378 41.044 54.715 1.00 42.88 318 PRO A N 1
ATOM 2645 C CA . PRO A 1 318 ? -33.702 41.099 55.307 1.00 42.88 318 PRO A CA 1
ATOM 2646 C C . PRO A 1 318 ? -34.746 40.754 54.235 1.00 42.88 318 PRO A C 1
ATOM 2648 O O . PRO A 1 318 ? -34.771 41.339 53.152 1.00 42.88 318 PRO A O 1
ATOM 2651 N N . GLY A 1 319 ? -35.591 39.769 54.537 1.00 40.69 319 GLY A N 1
ATOM 2652 C CA . GLY A 1 319 ? -36.738 39.422 53.710 1.00 40.69 319 GLY A CA 1
ATOM 2653 C C . GLY A 1 319 ? -37.743 40.569 53.669 1.00 40.69 319 GLY A C 1
ATOM 2654 O O . GLY A 1 319 ? -38.116 41.111 54.708 1.00 40.69 319 GLY A O 1
ATOM 2655 N N . THR A 1 320 ? -38.198 40.899 52.465 1.00 51.75 320 THR A N 1
ATOM 2656 C CA . THR A 1 320 ? -39.332 41.795 52.249 1.00 51.75 320 THR A CA 1
ATOM 2657 C C . THR A 1 320 ? -40.390 41.011 51.487 1.00 51.75 320 THR A C 1
ATOM 2659 O O . THR A 1 320 ? -40.325 40.871 50.268 1.00 51.75 320 THR A O 1
ATOM 2662 N N . GLU A 1 321 ? -41.348 40.460 52.228 1.00 43.06 321 GLU A N 1
ATOM 2663 C CA . GLU A 1 321 ? -42.635 40.051 51.677 1.00 43.06 321 GLU A CA 1
ATOM 2664 C C . GLU A 1 321 ? -43.420 41.316 51.317 1.00 43.06 321 GLU A C 1
ATOM 2666 O O . GLU A 1 321 ? -43.632 42.188 52.160 1.00 43.06 321 GLU A O 1
ATOM 2671 N N . VAL A 1 322 ? -43.861 41.417 50.065 1.00 60.06 322 VAL A N 1
ATOM 2672 C CA . VAL A 1 322 ? -44.903 42.365 49.667 1.00 60.06 322 VAL A CA 1
ATOM 2673 C C . VAL A 1 322 ? -45.933 41.585 48.852 1.00 60.06 322 VAL A C 1
ATOM 2675 O O . VAL A 1 322 ? -45.596 41.116 47.764 1.00 60.06 322 VAL A O 1
ATOM 2678 N N . PRO A 1 323 ? -47.173 41.417 49.342 1.00 39.97 323 PRO A N 1
ATOM 2679 C CA . PRO A 1 323 ? -48.273 40.948 48.521 1.00 39.97 323 PRO A CA 1
ATOM 2680 C C . PRO A 1 323 ? -48.944 42.159 47.868 1.00 39.97 323 PRO A C 1
ATOM 2682 O O . PRO A 1 323 ? -49.263 43.136 48.546 1.00 39.97 323 PRO A O 1
ATOM 2685 N N . VAL A 1 324 ? -49.184 42.099 46.560 1.00 58.28 324 VAL A N 1
ATOM 2686 C CA . VAL A 1 324 ? -50.154 42.975 45.894 1.00 58.28 324 VAL A CA 1
ATOM 2687 C C . VAL A 1 324 ? -50.948 42.125 44.902 1.00 58.28 324 VAL A C 1
ATOM 2689 O O . VAL A 1 324 ? -50.354 41.337 44.170 1.00 58.28 324 VAL A O 1
ATOM 2692 N N . GLU A 1 325 ? -52.268 42.292 45.012 1.00 44.50 325 GLU A N 1
ATOM 2693 C CA . GLU A 1 325 ? -53.439 41.690 44.341 1.00 44.50 325 GLU A CA 1
ATOM 2694 C C . GLU A 1 325 ? -53.284 40.982 42.987 1.00 44.50 325 GLU A C 1
ATOM 2696 O O . GLU A 1 325 ? -52.582 41.489 42.080 1.00 44.50 325 GLU A O 1
#

pLDDT: mean 75.86, std 16.51, range [35.88, 96.81]